Protein 3EWI (pdb70)

Sequence (315 aa):
KEIKLLVCCNIDGCCLTNGHIYVSGDQKEIISYDVKDAIGISLLKKSGIEVRLISERACSKQTLSALKLDCKTEVSVSDKLATVDEEWRKEMGLCWKEVAYLGNEVSDEECLKRVGLSAVPADACSGAQKAVGYICKCSGGRGAIREFAEHIFLLIEKVNEIKLLVCCNIDGCLTNGHIYVSGDQKEIISYDVKDAIGISLLKKSGIEVRLISEERACSKQTLSALKLDCKTEVSVSDKLATVDEWRKEMGLCWKEVAYLGNEVSDEECLKRVGLSAVPADACSGAQKAVGYICKCSGGRRGAIREFAEHIFLLIEKVNNS

Solvent-accessible surface area: 14367 Å² total; per-residue (Å²): 102,71,12,70,0,0,0,0,0,5,42,16,0,3,4,30,42,112,94,69,107,87,69,124,47,100,98,20,22,0,4,8,10,63,0,20,22,0,1,63,22,0,68,159,60,51,6,51,0,17,4,0,0,81,107,86,28,56,186,104,14,24,55,4,8,133,18,133,20,95,43,64,54,70,16,116,80,6,49,55,28,0,38,105,10,43,110,114,56,69,22,65,32,90,44,0,0,0,0,0,13,31,107,37,0,35,74,0,3,136,141,14,39,28,14,0,0,0,37,89,9,52,77,24,0,53,168,18,26,80,57,89,3,187,43,41,2,0,52,2,0,0,12,38,0,0,67,48,2,46,130,69,46,145,90,88,136,126,9,27,0,0,0,0,5,6,7,10,0,0,0,48,3,46,0,55,1,2,10,82,78,61,25,93,24,67,77,47,106,106,0,22,74,0,2,68,71,0,63,174,64,62,7,68,2,19,2,0,1,69,42,64,18,27,90,99,33,23,69,70,11,182,19,128,20,54,56,65,47,71,7,121,78,3,41,52,16,0,47,111,23,65,158,110,51,76,16,62,33,139,40,0,0,0,0,0,10,5,54,38,0,49,45,0,2,129,103,10,25,29,18,0,0,0,44,53,10,18,74,30,0,43,145,30,19,79,53,76,2,184,40,34,0,9,165,2,0,0,61,28,0,0,87,50,0,46,123,64,54,85,163,96,108,115,129

Structure (mmCIF, N/CA/C/O backbone):
data_3EWI
#
_entry.id   3EWI
#
_cell.length_a   121.090
_cell.length_b   37.490
_cell.length_c   78.830
_cell.angle_alpha   90.00
_cell.angle_beta   116.30
_cell.angle_gamma   90.00
#
_symmetry.space_group_name_H-M   'C 1 2 1'
#
loop_
_entity.id
_entity.type
_entity.pdbx_description
1 polymer 'N-acylneuraminate cytidylyltransferase'
2 water water
#
loop_
_atom_site.group_PDB
_atom_site.id
_atom_site.type_symbol
_atom_site.label_atom_id
_atom_site.label_alt_id
_atom_site.label_comp_id
_atom_site.label_asym_id
_atom_site.label_entity_id
_atom_site.label_seq_id
_atom_site.pdbx_PDB_ins_code
_atom_site.Cartn_x
_atom_site.Cartn_y
_atom_site.Cartn_z
_atom_site.occupancy
_atom_site.B_iso_or_equiv
_atom_site.auth_seq_id
_atom_site.auth_comp_id
_atom_site.auth_asym_id
_atom_site.auth_atom_id
_atom_site.pdbx_PDB_model_num
ATOM 1 N N . LYS A 1 7 ? 17.933 32.041 58.195 1.00 20.00 7 LYS A N 1
ATOM 2 C CA . LYS A 1 7 ? 17.693 30.845 58.992 1.00 20.00 7 LYS A CA 1
ATOM 3 C C . LYS A 1 7 ? 18.794 29.811 58.778 1.00 20.00 7 LYS A C 1
ATOM 4 O O . LYS A 1 7 ? 19.332 29.680 57.668 1.00 34.88 7 LYS A O 1
ATOM 6 N N . GLU A 1 8 ? 19.125 29.075 59.837 1.00 31.71 8 GLU A N 1
ATOM 7 C CA . GLU A 1 8 ? 20.246 28.124 59.808 1.00 30.28 8 GLU A CA 1
ATOM 8 C C . GLU A 1 8 ? 20.029 26.936 58.863 1.00 28.27 8 GLU A C 1
ATOM 9 O O . GLU A 1 8 ? 18.963 26.316 58.857 1.00 25.94 8 GLU A O 1
ATOM 15 N N . ILE A 1 9 ? 21.057 26.612 58.079 1.00 25.16 9 ILE A N 1
ATOM 16 C CA . ILE A 1 9 ? 20.986 25.467 57.175 1.00 23.14 9 ILE A CA 1
ATOM 17 C C . ILE A 1 9 ? 20.997 24.182 57.988 1.00 22.53 9 ILE A C 1
ATOM 18 O O . ILE A 1 9 ? 21.767 24.039 58.934 1.00 24.18 9 ILE A O 1
ATOM 23 N N . LYS A 1 10 ? 20.118 23.253 57.631 1.00 22.51 10 LYS A N 1
ATOM 24 C CA . LYS A 1 10 ? 20.083 21.953 58.287 1.00 21.36 10 LYS A CA 1
ATOM 25 C C . LYS A 1 10 ? 20.115 20.790 57.285 1.00 21.01 10 LYS A C 1
ATOM 26 O O . LYS A 1 10 ? 20.283 19.638 57.670 1.00 20.50 10 LYS A O 1
ATOM 32 N N . LEU A 1 11 ? 19.939 21.098 56.006 1.00 21.76 11 LEU A N 1
ATOM 33 C CA . LEU A 1 11 ? 19.996 20.086 54.956 1.00 22.12 11 LEU A CA 1
ATOM 34 C C . LEU A 1 11 ? 20.672 20.653 53.721 1.00 22.23 11 LEU A C 1
ATOM 35 O O . LEU A 1 11 ? 20.290 21.726 53.254 1.00 21.29 11 LEU A O 1
ATOM 40 N N . LEU A 1 12 ? 21.702 19.946 53.232 1.00 19.76 12 LEU A N 1
ATOM 41 C CA . LEU A 1 12 ? 22.308 20.229 51.941 1.00 20.07 12 LEU A CA 1
ATOM 42 C C . LEU A 1 12 ? 22.045 19.091 50.960 1.00 19.97 12 LEU A C 1
ATOM 43 O O . LEU A 1 12 ? 22.309 17.918 51.256 1.00 19.00 12 LEU A O 1
ATOM 48 N N . VAL A 1 13 ? 21.562 19.460 49.778 1.00 19.74 13 VAL A N 1
ATOM 49 C CA . VAL A 1 13 ? 21.325 18.504 48.718 1.00 19.78 13 VAL A CA 1
ATOM 50 C C . VAL A 1 13 ? 22.295 18.839 47.607 1.00 19.31 13 VAL A C 1
ATOM 51 O O . VAL A 1 13 ? 22.394 20.009 47.200 1.00 22.10 13 VAL A O 1
ATOM 55 N N . CYS A 1 14 ? 23.011 17.809 47.152 1.00 19.67 14 CYS A N 1
ATOM 56 C CA A CYS A 1 14 ? 23.963 17.931 46.047 0.70 18.96 14 CYS A CA 1
ATOM 57 C CA B CYS A 1 14 ? 23.956 17.935 46.073 0.30 18.74 14 CYS A CA 1
ATOM 58 C C . CYS A 1 14 ? 23.584 17.030 44.896 1.00 17.48 14 CYS A C 1
ATOM 59 O O . CYS A 1 14 ? 23.313 15.861 45.085 1.00 18.15 14 CYS A O 1
ATOM 64 N N . ASN A 1 15 ? 23.612 17.576 43.688 1.00 18.38 15 ASN A N 1
ATOM 65 C CA . ASN A 1 15 ? 23.462 16.765 42.502 1.00 19.61 15 ASN A CA 1
ATOM 66 C C . ASN A 1 15 ? 24.749 15.928 42.340 1.00 22.49 15 ASN A C 1
ATOM 67 O O . ASN A 1 15 ? 25.824 16.376 42.716 1.00 23.43 15 ASN A O 1
ATOM 72 N N . ILE A 1 16 ? 24.642 14.715 41.803 1.00 19.71 16 ILE A N 1
ATOM 73 C CA . ILE A 1 16 ? 25.809 13.840 41.745 1.00 21.44 16 ILE A CA 1
ATOM 74 C C . ILE A 1 16 ? 26.732 14.152 40.577 1.00 20.71 16 ILE A C 1
ATOM 75 O O . ILE A 1 16 ? 27.883 14.496 40.797 1.00 20.47 16 ILE A O 1
ATOM 80 N N . ASP A 1 17 ? 26.241 14.046 39.342 1.00 20.61 17 ASP A N 1
ATOM 81 C CA . ASP A 1 17 ? 27.135 14.186 38.183 1.00 24.03 17 ASP A CA 1
ATOM 82 C C . ASP A 1 17 ? 27.482 15.662 37.921 1.00 23.59 17 ASP A C 1
ATOM 83 O O . ASP A 1 17 ? 26.597 16.453 37.682 1.00 23.94 17 ASP A O 1
ATOM 88 N N . GLY A 1 18 ? 28.768 16.024 37.921 1.00 21.71 18 GLY A N 1
ATOM 89 C CA . GLY A 1 18 ? 29.148 17.404 37.633 1.00 21.29 18 GLY A CA 1
ATOM 90 C C . GLY A 1 18 ? 29.101 18.336 38.826 1.00 22.85 18 GLY A C 1
ATOM 91 O O . GLY A 1 18 ? 29.328 19.536 38.684 1.00 25.50 18 GLY A O 1
ATOM 92 N N . CYS A 1 19 ? 28.817 17.771 39.997 1.00 25.09 19 CYS A N 1
ATOM 93 C CA A CYS A 1 19 ? 28.873 18.497 41.249 0.60 23.79 19 CYS A CA 1
ATOM 94 C CA B CYS A 1 19 ? 28.857 18.500 41.276 0.40 23.79 19 CYS A CA 1
ATOM 95 C C . CYS A 1 19 ? 29.717 17.718 42.274 1.00 22.63 19 CYS A C 1
ATOM 96 O O . CYS A 1 19 ? 30.829 18.146 42.635 1.00 23.62 19 CYS A O 1
ATOM 101 N N . LEU A 1 20 ? 29.189 16.581 42.741 1.00 23.22 20 LEU A N 1
ATOM 102 C CA . LEU A 1 20 ? 29.979 15.667 43.529 1.00 23.13 20 LEU A CA 1
ATOM 103 C C . LEU A 1 20 ? 31.099 15.033 42.684 1.00 22.69 20 LEU A C 1
ATOM 104 O O . LEU A 1 20 ? 32.251 15.026 43.091 1.00 21.22 20 LEU A O 1
ATOM 109 N N . THR A 1 21 ? 30.763 14.508 41.508 1.00 22.54 21 THR A N 1
ATOM 110 C CA . THR A 1 21 ? 31.813 14.052 40.599 1.00 21.95 21 THR A CA 1
ATOM 111 C C . THR A 1 21 ? 32.185 15.210 39.665 1.00 21.51 21 THR A C 1
ATOM 112 O O . THR A 1 21 ? 31.498 16.235 39.608 1.00 22.77 21 THR A O 1
ATOM 116 N N . ASN A 1 22 ? 33.274 15.053 38.920 1.00 18.81 22 ASN A N 1
ATOM 117 C CA . ASN A 1 22 ? 33.643 16.039 37.907 1.00 18.74 22 ASN A CA 1
ATOM 118 C C . ASN A 1 22 ? 32.896 15.839 36.580 1.00 19.07 22 ASN A C 1
ATOM 119 O O . ASN A 1 22 ? 33.203 16.482 35.582 1.00 18.67 22 ASN A O 1
ATOM 124 N N . GLY A 1 23 ? 31.909 14.941 36.578 1.00 20.14 23 GLY A N 1
ATOM 125 C CA . GLY A 1 23 ? 31.072 14.721 35.392 1.00 20.03 23 GLY A CA 1
ATOM 126 C C . GLY A 1 23 ? 31.637 13.770 34.359 1.00 20.11 23 GLY A C 1
ATOM 127 O O . GLY A 1 23 ? 30.970 13.446 33.363 1.00 22.27 23 GLY A O 1
ATOM 128 N N . HIS A 1 24 ? 32.867 13.314 34.583 1.00 17.14 24 HIS A N 1
ATOM 129 C CA . HIS A 1 24 ? 33.546 12.504 33.609 1.00 18.52 24 HIS A CA 1
ATOM 130 C C . HIS A 1 24 ? 33.386 11.024 33.839 1.00 19.72 24 HIS A C 1
ATOM 131 O O . HIS A 1 24 ? 33.392 10.545 34.980 1.00 22.29 24 HIS A O 1
ATOM 138 N N . ILE A 1 25 ? 33.216 10.319 32.734 1.00 18.15 25 ILE A N 1
ATOM 139 C CA . ILE A 1 25 ? 33.327 8.882 32.753 1.00 19.07 25 ILE A CA 1
ATOM 140 C C . ILE A 1 25 ? 34.643 8.466 32.105 1.00 17.68 25 ILE A C 1
ATOM 141 O O . ILE A 1 25 ? 34.812 8.633 30.911 1.00 17.63 25 ILE A O 1
ATOM 146 N N . TYR A 1 26 ? 35.528 7.865 32.903 1.00 18.50 26 TYR A N 1
ATOM 147 C CA . TYR A 1 26 ? 36.844 7.400 32.465 1.00 19.73 26 TYR A CA 1
ATOM 148 C C . TYR A 1 26 ? 36.797 5.935 32.064 1.00 21.07 26 TYR A C 1
ATOM 149 O O . TYR A 1 26 ? 36.503 5.081 32.901 1.00 22.66 26 TYR A O 1
ATOM 158 N N . VAL A 1 27 ? 37.072 5.650 30.789 1.00 19.29 27 VAL A N 1
ATOM 159 C CA . VAL A 1 27 ? 36.955 4.294 30.257 1.00 22.73 27 VAL A CA 1
ATOM 160 C C . VAL A 1 27 ? 38.284 3.743 29.711 1.00 24.14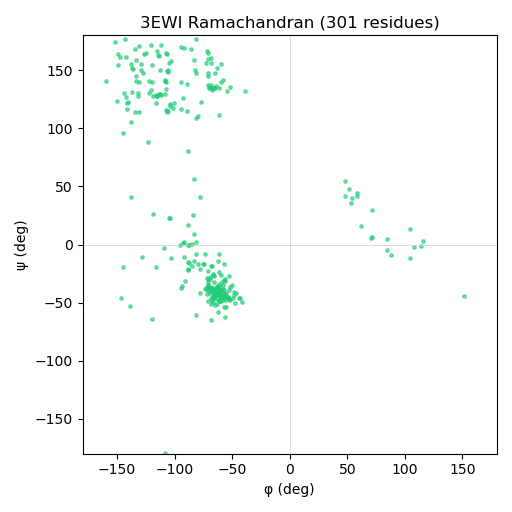 27 VAL A C 1
ATOM 161 O O . VAL A 1 27 ? 39.147 4.513 29.291 1.00 24.06 27 VAL A O 1
ATOM 165 N N . SER A 1 28 ? 38.427 2.414 29.701 1.00 28.41 28 SER A N 1
ATOM 166 C CA . SER A 1 28 ? 39.631 1.760 29.176 1.00 32.11 28 SER A CA 1
ATOM 167 C C . SER A 1 28 ? 39.378 0.498 28.347 1.00 34.04 28 SER A C 1
ATOM 168 O O . SER A 1 28 ? 39.848 0.393 27.215 1.00 34.08 28 SER A O 1
ATOM 171 N N . GLY A 1 29 ? 38.635 -0.444 28.919 1.00 24.07 29 GLY A N 1
ATOM 172 C CA . GLY A 1 29 ? 38.342 -1.699 28.253 1.00 26.83 29 GLY A CA 1
ATOM 173 C C . GLY A 1 29 ? 38.125 -2.833 29.236 1.00 28.44 29 GLY A C 1
ATOM 174 O O . GLY A 1 29 ? 37.167 -3.596 29.119 1.00 29.02 29 GLY A O 1
ATOM 175 N N . ASP A 1 30 ? 38.990 -2.907 30.236 1.00 49.74 30 ASP A N 1
ATOM 176 C CA . ASP A 1 30 ? 38.749 -3.690 31.432 1.00 50.76 30 ASP A CA 1
ATOM 177 C C . ASP A 1 30 ? 37.825 -2.810 32.148 1.00 50.15 30 ASP A C 1
ATOM 178 O O . ASP A 1 30 ? 37.953 -2.572 33.337 1.00 50.35 30 ASP A O 1
ATOM 183 N N . GLN A 1 31 ? 36.925 -2.237 31.394 1.00 49.40 31 GLN A N 1
ATOM 184 C CA . GLN A 1 31 ? 36.233 -1.092 31.923 1.00 46.26 31 GLN A CA 1
ATOM 185 C C . GLN A 1 31 ? 34.981 -1.325 32.730 1.00 44.66 31 GLN A C 1
ATOM 186 O O . GLN A 1 31 ? 33.848 -1.189 32.242 1.00 45.85 31 GLN A O 1
ATOM 192 N N . LYS A 1 32 ? 35.220 -1.673 33.990 1.00 20.96 32 LYS A N 1
ATOM 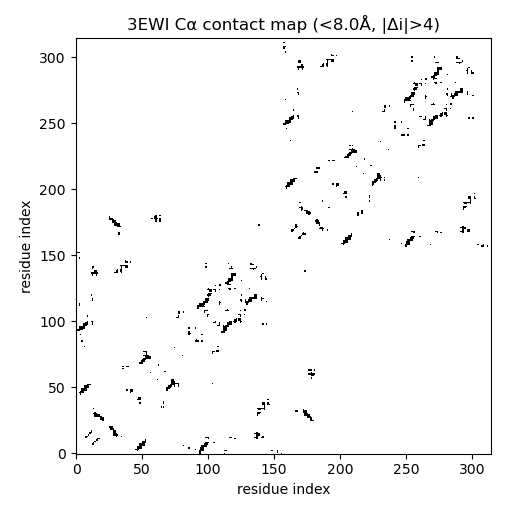193 C CA . LYS A 1 32 ? 34.361 -1.189 35.037 1.00 18.16 32 LYS A CA 1
ATOM 194 C C . LYS A 1 32 ? 34.711 0.289 34.992 1.00 15.62 32 LYS A C 1
ATOM 195 O O . LYS A 1 32 ? 35.897 0.637 34.859 1.00 14.54 32 LYS A O 1
ATOM 201 N N . GLU A 1 33 ? 33.701 1.152 35.026 1.00 24.59 33 GLU A N 1
ATOM 202 C CA . GLU A 1 33 ? 33.913 2.564 34.752 1.00 23.30 33 GLU A CA 1
ATOM 203 C C . GLU A 1 33 ? 34.442 3.281 35.958 1.00 22.48 33 GLU A C 1
ATOM 204 O O . GLU A 1 33 ? 34.107 2.934 37.096 1.00 20.90 33 GLU A O 1
ATOM 210 N N . ILE A 1 34 ? 35.264 4.293 35.679 1.00 25.75 34 ILE A N 1
ATOM 211 C CA . ILE A 1 34 ? 35.887 5.115 36.691 1.00 23.97 34 ILE A CA 1
ATOM 212 C C . ILE A 1 34 ? 35.256 6.505 36.734 1.00 21.74 34 ILE A C 1
ATOM 213 O O . ILE A 1 34 ? 34.940 7.091 35.703 1.00 21.64 34 ILE A O 1
ATOM 218 N N . ILE A 1 35 ? 35.072 7.020 37.943 1.00 19.66 35 ILE A N 1
ATOM 219 C CA . ILE A 1 35 ? 34.604 8.378 38.145 1.00 21.40 35 ILE A CA 1
ATOM 220 C C . ILE A 1 35 ? 35.603 9.085 39.039 1.00 20.18 35 ILE A C 1
ATOM 221 O O . ILE A 1 35 ? 36.442 8.435 39.673 1.00 21.28 35 ILE A O 1
ATOM 226 N N . SER A 1 36 ? 35.527 10.400 39.093 1.00 19.10 36 SER A N 1
ATOM 227 C CA . SER A 1 36 ? 36.497 11.185 39.830 1.00 21.22 36 SER A CA 1
ATOM 228 C C . SER A 1 36 ? 35.829 12.192 40.734 1.00 21.69 36 SER A C 1
ATOM 229 O O . SER A 1 36 ? 34.871 12.854 40.340 1.00 23.22 36 SER A O 1
ATOM 232 N N . TYR A 1 37 ? 36.380 12.341 41.933 1.00 19.21 37 TYR A N 1
ATOM 233 C CA . TYR A 1 37 ? 35.926 13.350 42.880 1.00 21.14 37 TYR A CA 1
ATOM 234 C C . TYR A 1 37 ? 37.151 13.914 43.626 1.00 21.55 37 TYR A C 1
ATOM 235 O O . TYR A 1 37 ? 38.258 13.461 43.385 1.00 19.51 37 TYR A O 1
ATOM 244 N N . ASP A 1 38 ? 36.930 14.899 44.499 1.00 20.09 38 ASP A N 1
ATOM 245 C CA . ASP A 1 38 ? 37.986 15.611 45.235 1.00 22.37 38 ASP A CA 1
ATOM 246 C C . ASP A 1 38 ? 37.802 15.343 46.721 1.00 23.04 38 ASP A C 1
ATOM 247 O O . ASP A 1 38 ? 36.698 15.488 47.261 1.00 24.02 38 ASP A O 1
ATOM 252 N N . VAL A 1 39 ? 38.882 14.923 47.366 1.00 21.84 39 VAL A N 1
ATOM 253 C CA . VAL A 1 39 ? 38.939 14.704 48.816 1.00 22.60 39 VAL A CA 1
ATOM 254 C C . VAL A 1 39 ? 38.467 15.935 49.622 1.00 21.00 39 VAL A C 1
ATOM 255 O O . VAL A 1 39 ? 37.773 15.790 50.630 1.00 19.81 39 VAL A O 1
ATOM 259 N N . LYS A 1 40 ? 38.839 17.129 49.154 1.00 19.64 40 LYS A N 1
ATOM 260 C CA . LYS A 1 40 ? 38.351 18.398 49.710 1.00 20.71 40 LYS A CA 1
ATOM 261 C C . LYS A 1 40 ? 36.826 18.362 49.903 1.00 19.60 40 LYS A C 1
ATOM 262 O O . LYS A 1 40 ? 36.322 18.834 50.908 1.00 19.34 40 LYS A O 1
ATOM 268 N N . ASP A 1 41 ? 36.128 17.805 48.915 1.00 19.07 41 ASP A N 1
ATOM 269 C CA . ASP A 1 41 ? 34.646 17.801 48.892 1.00 21.06 41 ASP A CA 1
ATOM 270 C C . ASP A 1 41 ? 34.060 16.758 49.818 1.00 20.69 41 ASP A C 1
ATOM 271 O O . ASP A 1 41 ? 33.065 17.015 50.508 1.00 24.23 41 ASP A O 1
ATOM 276 N N . ALA A 1 42 ? 34.668 15.571 49.831 1.00 18.67 42 ALA A N 1
ATOM 277 C CA . ALA A 1 42 ? 34.325 14.529 50.804 1.00 21.50 42 ALA A CA 1
ATOM 278 C C . ALA A 1 42 ? 34.493 15.016 52.245 1.00 20.24 42 ALA A C 1
ATOM 279 O O . ALA A 1 42 ? 33.645 14.766 53.105 1.00 19.29 42 ALA A O 1
ATOM 281 N N . ILE A 1 43 ? 35.578 15.730 52.515 1.00 19.54 43 ILE A N 1
ATOM 282 C CA . ILE A 1 43 ? 35.802 16.273 53.851 1.00 17.98 43 ILE A CA 1
ATOM 283 C C . ILE A 1 43 ? 34.816 17.420 54.133 1.00 19.37 43 ILE A C 1
ATOM 284 O O . ILE A 1 43 ? 34.414 17.623 55.270 1.00 18.05 43 ILE A O 1
ATOM 289 N N . GLY A 1 44 ? 34.437 18.157 53.086 1.00 21.35 44 GLY A N 1
ATOM 290 C CA . GLY A 1 44 ? 33.475 19.240 53.226 1.00 21.53 44 GLY A CA 1
ATOM 291 C C . GLY A 1 44 ? 32.171 18.621 53.708 1.00 20.64 44 GLY A C 1
ATOM 292 O O . GLY A 1 44 ? 31.527 19.139 54.625 1.00 21.68 44 GLY A O 1
ATOM 293 N N . ILE A 1 45 ? 31.835 17.469 53.134 1.00 20.00 45 ILE A N 1
ATOM 294 C CA . ILE A 1 45 ? 30.615 16.748 53.526 1.00 20.28 45 ILE A CA 1
ATOM 295 C C . ILE A 1 45 ? 30.756 16.265 54.976 1.00 20.30 45 ILE A C 1
ATOM 296 O O . ILE A 1 45 ? 29.845 16.453 55.788 1.00 18.11 45 ILE A O 1
ATOM 301 N N . SER A 1 46 ? 31.913 15.692 55.305 1.00 19.17 46 SER A N 1
ATOM 302 C CA . SER A 1 46 ? 32.225 15.255 56.662 1.00 21.43 46 SER A CA 1
ATOM 303 C C . SER A 1 46 ? 32.053 16.394 57.669 1.00 19.89 46 SER A C 1
ATOM 304 O O . SER A 1 46 ? 31.442 16.208 58.724 1.00 20.83 46 SER A O 1
ATOM 307 N N . LEU A 1 47 ? 32.557 17.580 57.328 1.00 18.56 47 LEU A N 1
ATOM 308 C CA . LEU A 1 47 ? 32.493 18.734 58.233 1.00 19.00 47 LEU A CA 1
ATOM 309 C C . LEU A 1 47 ? 31.049 19.218 58.427 1.00 18.87 47 LEU A C 1
ATOM 310 O O . LEU A 1 47 ? 30.680 19.620 59.522 1.00 19.56 47 LEU A O 1
ATOM 315 N N . LEU A 1 48 ? 30.247 19.187 57.366 1.00 19.82 48 LEU A N 1
ATOM 316 C CA . LEU A 1 48 ? 28.849 19.619 57.462 1.00 19.43 48 LEU A CA 1
ATOM 317 C C . LEU A 1 48 ? 28.071 18.700 58.395 1.00 20.27 48 LEU A C 1
ATOM 318 O O . LEU A 1 48 ? 27.285 19.158 59.225 1.00 22.94 48 LEU A O 1
ATOM 323 N N . LYS A 1 49 ? 28.309 17.401 58.249 1.00 20.57 49 LYS A N 1
ATOM 324 C CA . LYS A 1 49 ? 27.626 16.382 59.031 1.00 20.49 49 LYS A CA 1
ATOM 325 C C . LYS A 1 49 ? 27.995 16.467 60.505 1.00 21.68 49 LYS A C 1
ATOM 326 O O . LYS A 1 49 ? 27.128 16.324 61.388 1.00 19.62 49 LYS A O 1
ATOM 332 N N . LYS A 1 50 ? 29.271 16.752 60.778 1.00 20.30 50 LYS A N 1
ATOM 333 C CA . LYS A 1 50 ? 29.725 16.915 62.156 1.00 22.23 50 LYS A CA 1
ATOM 334 C C . LYS A 1 50 ? 29.174 18.180 62.834 1.00 21.38 50 LYS A C 1
ATOM 335 O O . LYS A 1 50 ? 29.029 18.211 64.061 1.00 22.72 50 LYS A O 1
ATOM 341 N N . SER A 1 51 ? 28.875 19.213 62.043 1.00 21.53 51 SER A N 1
ATOM 342 C CA . SER A 1 51 ? 28.284 20.451 62.574 1.00 23.89 51 SER A CA 1
ATOM 343 C C . SER A 1 51 ? 26.776 20.308 62.773 1.00 23.59 51 SER A C 1
ATOM 344 O O . SER A 1 51 ? 26.116 21.180 63.354 1.00 24.77 51 SER A O 1
ATOM 347 N N . GLY A 1 52 ? 26.235 19.191 62.293 1.00 24.80 52 GLY A N 1
ATOM 348 C CA . GLY A 1 52 ? 24.824 18.870 62.498 1.00 23.71 52 GLY A CA 1
ATOM 349 C C . GLY A 1 52 ? 23.975 19.084 61.260 1.00 22.35 52 GLY A C 1
ATOM 350 O O . GLY A 1 52 ? 22.752 19.098 61.354 1.00 23.17 52 GLY A O 1
ATOM 351 N N . ILE A 1 53 ? 24.627 19.255 60.109 1.00 20.55 53 ILE A N 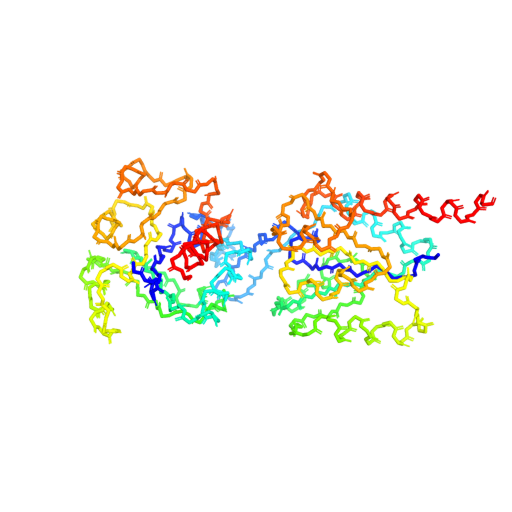1
ATOM 352 C CA . ILE A 1 53 ? 23.941 19.453 58.833 1.00 20.61 53 ILE A CA 1
ATOM 353 C C . ILE A 1 53 ? 23.933 18.152 58.035 1.00 22.05 53 ILE A C 1
ATOM 354 O O . ILE A 1 53 ? 24.985 17.622 57.652 1.00 21.60 53 ILE A O 1
ATOM 359 N N . GLU A 1 54 ? 22.728 17.652 57.789 1.00 20.67 54 GLU A N 1
ATOM 360 C CA . GLU A 1 54 ? 22.495 16.442 56.998 1.00 22.56 54 GLU A CA 1
ATOM 361 C C . GLU A 1 54 ? 22.786 16.737 55.530 1.00 21.08 54 GLU A C 1
ATOM 362 O O . GLU A 1 54 ? 22.446 17.809 55.041 1.00 20.71 54 GLU A O 1
ATOM 368 N N . VAL A 1 55 ? 23.469 15.817 54.847 1.00 19.83 55 VAL A N 1
ATOM 369 C CA . VAL A 1 55 ? 23.814 15.994 53.442 1.00 17.79 55 VAL A CA 1
ATOM 370 C C . VAL A 1 55 ? 23.227 14.839 52.638 1.00 17.91 55 VAL A C 1
ATOM 371 O O . VAL A 1 55 ? 23.432 13.658 52.970 1.00 18.46 55 VAL A O 1
ATOM 375 N N . ARG A 1 56 ? 22.535 15.180 51.555 1.00 19.24 56 ARG A N 1
ATOM 376 C CA . ARG A 1 56 ? 21.932 14.161 50.708 1.00 18.49 56 ARG A CA 1
ATOM 377 C C . ARG A 1 56 ? 22.287 14.365 49.257 1.00 18.52 56 ARG A C 1
ATOM 378 O O . ARG A 1 56 ? 22.466 15.495 48.789 1.00 20.37 56 ARG A O 1
ATOM 386 N N . LEU A 1 57 ? 22.343 13.249 48.541 1.00 22.51 57 LEU A N 1
ATOM 387 C CA . LEU A 1 57 ? 22.730 13.227 47.143 1.00 23.03 57 LEU A CA 1
ATOM 388 C C . LEU A 1 57 ? 21.561 12.842 46.254 1.00 21.89 57 LEU A C 1
ATOM 389 O O . LEU A 1 57 ? 20.673 12.073 46.651 1.00 22.81 57 LEU A O 1
ATOM 394 N N . ILE A 1 58 ? 21.584 13.365 45.039 1.00 19.87 58 ILE A N 1
ATOM 395 C CA . ILE A 1 58 ? 20.476 13.182 44.118 1.00 20.93 58 ILE A CA 1
ATOM 396 C C . ILE A 1 58 ? 20.983 13.163 42.682 1.00 22.20 58 ILE A C 1
ATOM 397 O O . ILE A 1 58 ? 22.064 13.706 42.384 1.00 22.59 58 ILE A O 1
ATOM 402 N N . SER A 1 59 ? 20.214 12.505 41.813 1.00 23.45 59 SER A N 1
ATOM 403 C CA . SER A 1 59 ? 20.478 12.473 40.382 1.00 24.09 59 SER A CA 1
ATOM 404 C C . SER A 1 59 ? 19.209 12.101 39.626 1.00 22.12 59 SER A C 1
ATOM 405 O O . SER A 1 59 ? 18.448 11.233 40.063 1.00 25.07 59 SER A O 1
ATOM 408 N N . GLU A 1 60 ? 19.004 12.762 38.488 1.00 22.09 60 GLU A N 1
ATOM 409 C CA . GLU A 1 60 ? 17.966 12.415 37.521 1.00 24.43 60 GLU A CA 1
ATOM 410 C C . GLU A 1 60 ? 18.267 11.082 36.843 1.00 23.93 60 GLU A C 1
ATOM 411 O O . GLU A 1 60 ? 17.369 10.460 36.274 1.00 24.98 60 GLU A O 1
ATOM 417 N N . ARG A 1 61 ? 19.522 10.643 36.903 1.00 25.86 61 ARG A N 1
ATOM 418 C CA . ARG A 1 61 ? 19.962 9.429 36.203 1.00 26.37 61 ARG A CA 1
ATOM 419 C C . ARG A 1 61 ? 20.405 8.291 37.125 1.00 27.92 61 ARG A C 1
ATOM 420 O O . ARG A 1 61 ? 20.606 8.482 38.322 1.00 26.69 61 ARG A O 1
ATOM 428 N N . ALA A 1 62 ? 20.540 7.091 36.550 1.00 20.00 62 ALA A N 1
ATOM 429 C CA . ALA A 1 62 ? 21.069 5.975 37.326 1.00 20.00 62 ALA A CA 1
ATOM 430 C C . ALA A 1 62 ? 22.459 6.291 37.869 1.00 20.00 62 ALA A C 1
ATOM 431 O O . ALA A 1 62 ? 23.227 7.033 37.220 1.00 33.78 62 ALA A O 1
ATOM 433 N N . CYS A 1 63 ? 22.760 5.869 39.073 1.00 35.45 63 CYS A N 1
ATOM 434 C CA . CYS A 1 63 ? 24.106 5.978 39.613 1.00 37.90 63 CYS A CA 1
ATOM 435 C C . CYS A 1 63 ? 24.377 4.761 40.459 1.00 39.48 63 CYS A C 1
ATOM 436 O O . CYS A 1 63 ? 23.570 4.405 41.332 1.00 39.96 63 CYS A O 1
ATOM 439 N N . SER A 1 64 ? 25.523 4.136 40.202 1.00 39.10 64 SER A N 1
ATOM 440 C CA . SER A 1 64 ? 25.889 2.921 40.888 1.00 39.48 64 SER A CA 1
ATOM 441 C C . SER A 1 64 ? 26.026 3.130 42.392 1.00 39.18 64 SER A C 1
ATOM 442 O O . SER A 1 64 ? 26.936 3.823 42.854 1.00 38.81 64 SER A O 1
ATOM 445 N N . LYS A 1 65 ? 25.096 2.523 43.127 1.00 38.35 65 LYS A N 1
ATOM 446 C CA . LYS A 1 65 ? 25.151 2.366 44.587 1.00 38.10 65 LYS A CA 1
ATOM 447 C C . LYS A 1 65 ? 26.555 1.995 45.058 1.00 35.86 65 LYS A C 1
ATOM 448 O O . LYS A 1 65 ? 27.113 2.615 45.973 1.00 34.07 65 LYS A O 1
ATOM 454 N N . GLN A 1 66 ? 27.105 0.980 44.400 1.00 33.30 66 GLN A N 1
ATOM 455 C CA . GLN A 1 66 ? 28.414 0.429 44.692 1.00 31.51 66 GLN A CA 1
ATOM 456 C C . GLN A 1 66 ? 29.542 1.424 44.418 1.00 31.26 66 GLN A C 1
ATOM 457 O O . GLN A 1 66 ? 30.443 1.576 45.237 1.00 31.56 66 GLN A O 1
ATOM 463 N N . THR A 1 67 ? 29.499 2.092 43.271 1.00 32.01 67 THR A N 1
ATOM 464 C CA . THR A 1 67 ? 30.518 3.109 42.960 1.00 35.65 67 THR A CA 1
ATOM 465 C C . THR A 1 67 ? 30.501 4.269 43.973 1.00 35.52 67 THR A C 1
ATOM 466 O O . THR A 1 67 ? 31.541 4.758 44.396 1.00 36.63 67 THR A O 1
ATOM 470 N N . LEU A 1 68 ? 29.308 4.674 44.378 1.00 20.00 68 LEU A N 1
ATOM 471 C CA . LEU A 1 68 ? 29.123 5.792 45.309 1.00 20.00 68 LEU A CA 1
ATOM 472 C C . LEU A 1 68 ? 29.555 5.403 46.730 1.00 20.00 68 LEU A C 1
ATOM 473 O O . LEU A 1 68 ? 30.184 6.199 47.430 1.00 33.84 68 LEU A O 1
ATOM 475 N N . SER A 1 69 ? 29.193 4.192 47.151 1.00 32.39 69 SER A N 1
ATOM 476 C CA . SER A 1 69 ? 29.654 3.630 48.423 1.00 29.03 69 SER A CA 1
ATOM 477 C C . SER A 1 69 ? 31.193 3.671 48.552 1.00 27.92 69 SER A C 1
ATOM 478 O O . SER A 1 69 ? 31.733 3.723 49.659 1.00 25.66 69 SER A O 1
ATOM 481 N N . ALA A 1 70 ? 31.885 3.650 47.416 1.00 26.33 70 ALA A N 1
ATOM 482 C CA . ALA A 1 70 ? 33.351 3.745 47.396 1.00 28.09 70 ALA A CA 1
ATOM 483 C C . ALA A 1 70 ? 33.855 5.126 47.850 1.00 28.48 70 ALA A C 1
ATOM 484 O O . ALA A 1 70 ? 35.020 5.267 48.221 1.00 27.81 70 ALA A O 1
ATOM 486 N N . LEU A 1 71 ? 32.979 6.132 47.827 1.00 26.99 71 LEU A N 1
ATOM 487 C CA . LEU A 1 71 ? 33.334 7.470 48.316 1.00 25.76 71 LEU A CA 1
ATOM 488 C C . LEU A 1 71 ? 33.282 7.596 49.838 1.00 25.52 71 LEU A C 1
ATOM 489 O O . LEU A 1 71 ? 33.840 8.549 50.393 1.00 24.61 71 LEU A O 1
ATOM 494 N N . LYS A 1 72 ? 32.603 6.644 50.497 1.00 24.67 72 LYS A N 1
ATOM 495 C CA . LYS A 1 72 ? 32.524 6.542 51.962 1.00 25.29 72 LYS A CA 1
ATOM 496 C C . LYS A 1 72 ? 31.946 7.804 52.616 1.00 25.63 72 LYS A C 1
ATOM 497 O O . LYS A 1 72 ? 32.391 8.243 53.683 1.00 25.67 72 LYS A O 1
ATOM 503 N N . LEU A 1 73 ? 30.905 8.338 51.982 1.00 24.63 73 LEU A N 1
ATOM 504 C CA . LEU A 1 73 ? 30.262 9.584 52.394 1.00 23.24 73 LEU A CA 1
ATOM 505 C C . LEU A 1 73 ? 29.149 9.373 53.410 1.00 23.77 73 LEU A C 1
ATOM 506 O O . LEU A 1 73 ? 28.817 10.302 54.137 1.00 23.66 73 LEU A O 1
ATOM 511 N N . ASP A 1 74 ? 28.589 8.162 53.466 1.00 20.35 74 ASP A N 1
ATOM 512 C CA . ASP A 1 74 ? 27.447 7.838 54.349 1.00 24.65 74 ASP A CA 1
ATOM 513 C C . ASP A 1 74 ? 26.335 8.899 54.236 1.00 23.90 74 ASP A C 1
ATOM 514 O O . ASP A 1 74 ? 25.889 9.492 55.235 1.00 26.23 74 ASP A O 1
ATOM 519 N N . CYS A 1 75 ? 25.903 9.114 52.996 1.00 23.77 75 CYS A N 1
ATOM 520 C CA . CYS A 1 75 ? 24.858 10.092 52.660 1.00 25.87 75 CYS A CA 1
ATOM 521 C C . CYS A 1 75 ? 23.658 9.422 52.022 1.00 24.91 75 CYS A C 1
ATOM 522 O O . CYS A 1 75 ? 23.784 8.684 51.040 1.00 24.41 75 CYS A O 1
ATOM 525 N N . LYS A 1 76 ? 22.480 9.694 52.574 1.00 24.07 76 LYS A N 1
ATOM 526 C CA . LYS A 1 76 ? 21.243 9.232 51.967 1.00 21.51 76 LYS A CA 1
ATOM 527 C C . LYS A 1 76 ? 21.201 9.714 50.518 1.00 21.43 76 LYS A C 1
ATOM 528 O O . LYS A 1 76 ? 21.493 10.866 50.231 1.00 22.20 76 LYS A O 1
ATOM 534 N N . THR A 1 77 ? 20.876 8.811 49.604 1.00 22.10 77 THR A N 1
ATOM 535 C CA . THR A 1 77 ? 20.987 9.082 48.174 1.00 23.73 77 THR A CA 1
ATOM 536 C C . THR A 1 77 ? 19.716 8.615 47.481 1.00 23.31 77 THR A C 1
ATOM 537 O O . THR A 1 77 ? 19.128 7.607 47.878 1.00 23.00 77 THR A O 1
ATOM 541 N N . GLU A 1 78 ? 19.248 9.388 46.500 1.00 23.81 78 GLU A N 1
ATOM 542 C CA . GLU A 1 78 ? 18.175 8.926 45.621 1.00 24.69 78 GLU A CA 1
ATOM 543 C C . GLU A 1 78 ? 18.573 9.190 44.187 1.00 24.62 78 GLU A C 1
ATOM 544 O O . GLU A 1 78 ? 18.970 10.306 43.835 1.00 23.64 78 GLU A O 1
ATOM 550 N N . VAL A 1 79 ? 18.493 8.153 43.360 1.00 23.32 79 VAL A N 1
ATOM 551 C CA . VAL A 1 79 ? 18.889 8.270 41.957 1.00 23.89 79 VAL A CA 1
ATOM 552 C C . VAL A 1 79 ? 17.739 7.945 41.018 1.00 25.23 79 VAL A C 1
ATOM 553 O O . VAL A 1 79 ? 16.686 7.464 41.456 1.00 25.17 79 VAL A O 1
ATOM 557 N N . SER A 1 80 ? 17.953 8.194 39.727 1.00 25.47 80 SER A N 1
ATOM 558 C CA . SER A 1 80 ? 16.906 8.094 38.715 1.00 25.98 80 SER A CA 1
ATOM 559 C C . SER A 1 80 ? 15.687 8.928 39.130 1.00 26.74 80 SER A C 1
ATOM 560 O O . SER A 1 80 ? 14.549 8.553 38.862 1.00 28.10 80 SER A O 1
ATOM 563 N N . VAL A 1 81 ? 15.932 10.072 39.766 1.00 26.23 81 VAL A N 1
ATOM 564 C CA . VAL A 1 81 ? 14.846 10.908 40.288 1.00 26.33 81 VAL A CA 1
ATOM 565 C C . VAL A 1 81 ? 14.202 11.788 39.218 1.00 26.96 81 VAL A C 1
ATOM 566 O O . VAL A 1 81 ? 14.779 12.768 38.749 1.00 27.46 81 VAL A O 1
ATOM 570 N N . SER A 1 82 ? 12.978 11.407 38.874 1.00 26.89 82 SER A N 1
ATOM 571 C CA . SER A 1 82 ? 12.148 12.056 37.858 1.00 28.17 82 SER A CA 1
ATOM 572 C C . SER A 1 82 ? 11.825 13.522 38.186 1.00 27.49 82 SER A C 1
ATOM 573 O O . SER A 1 82 ? 11.741 14.363 37.293 1.00 28.10 82 SER A O 1
ATOM 576 N N . ASP A 1 83 ? 11.673 13.828 39.469 1.00 25.25 83 ASP A N 1
ATOM 577 C CA . ASP A 1 83 ? 11.159 15.123 39.890 1.00 24.59 83 ASP A CA 1
ATOM 578 C C . ASP A 1 83 ? 11.880 15.485 41.172 1.00 23.19 83 ASP A C 1
ATOM 579 O O . ASP A 1 83 ? 11.491 15.067 42.270 1.00 21.01 83 ASP A O 1
ATOM 584 N N . LYS A 1 84 ? 12.943 16.267 41.011 1.00 22.45 84 LYS A N 1
ATOM 585 C CA . LYS A 1 84 ? 13.856 16.579 42.111 1.00 21.57 84 LYS A CA 1
ATOM 586 C C . LYS A 1 84 ? 13.183 17.440 43.167 1.00 20.24 84 LYS A C 1
ATOM 587 O O . LYS A 1 84 ? 13.346 17.169 44.351 1.00 21.15 84 LYS A O 1
ATOM 593 N N . LEU A 1 85 ? 12.372 18.420 42.766 1.00 20.41 85 LEU A N 1
ATOM 594 C CA . LEU A 1 85 ? 11.665 19.230 43.773 1.00 20.31 85 LEU A CA 1
ATOM 595 C C . LEU A 1 85 ? 10.740 18.387 44.670 1.00 20.01 85 LEU A C 1
ATOM 596 O O . LEU A 1 85 ? 10.747 18.549 45.891 1.00 21.02 85 LEU A O 1
ATOM 601 N N . ALA A 1 86 ? 9.965 17.482 44.068 1.00 20.56 86 ALA A N 1
ATOM 602 C CA . ALA A 1 86 ? 9.089 16.557 44.817 1.00 19.02 86 ALA A CA 1
ATOM 603 C C . ALA A 1 86 ? 9.865 15.737 45.864 1.00 19.09 86 ALA A C 1
ATOM 604 O O . ALA A 1 86 ? 9.397 15.529 46.995 1.00 14.24 86 ALA A O 1
ATOM 606 N N . THR A 1 87 ? 11.054 15.273 45.478 1.00 18.51 87 THR A N 1
ATOM 607 C CA . THR A 1 87 ? 11.904 14.477 46.363 1.00 19.00 87 THR A CA 1
ATOM 608 C C . THR A 1 87 ? 12.501 15.336 47.487 1.00 17.98 87 THR A C 1
ATOM 609 O O . THR A 1 87 ? 12.436 14.957 48.654 1.00 18.06 87 THR A O 1
ATOM 613 N N . VAL A 1 88 ? 13.064 16.491 47.134 1.00 18.56 88 VAL A N 1
ATOM 614 C CA . VAL A 1 88 ? 13.600 17.404 48.141 1.00 18.07 88 VAL A CA 1
ATOM 615 C C . VAL A 1 88 ? 12.497 17.911 49.093 1.00 17.83 88 VAL A C 1
ATOM 616 O O . VAL A 1 88 ? 12.717 18.004 50.310 1.00 18.62 88 VAL A O 1
ATOM 620 N N . ASP A 1 89 ? 11.318 18.217 48.551 1.00 19.80 89 ASP A N 1
ATOM 621 C CA . ASP A 1 89 ? 10.172 18.559 49.391 1.00 19.63 89 ASP A CA 1
ATOM 622 C C . ASP A 1 89 ? 9.872 17.438 50.394 1.00 18.09 89 ASP A C 1
ATOM 623 O O . ASP A 1 89 ? 9.643 17.705 51.573 1.00 19.90 89 ASP A O 1
ATOM 628 N N A GLU A 1 90 ? 9.912 16.191 49.943 0.70 17.02 90 GLU A N 1
ATOM 629 N N B GLU A 1 90 ? 9.869 16.198 49.902 0.30 17.25 90 GLU A N 1
ATOM 630 C CA A GLU A 1 90 ? 9.611 15.073 50.833 0.70 19.82 90 GLU A CA 1
ATOM 631 C CA B GLU A 1 90 ? 9.683 15.004 50.731 0.30 17.53 90 GLU A CA 1
ATOM 632 C C A GLU A 1 90 ? 10.700 14.866 51.898 0.70 18.16 90 GLU A C 1
ATOM 633 C C B GLU A 1 90 ? 10.680 15.005 51.884 0.30 17.61 90 GLU A C 1
ATOM 634 O O A GLU A 1 90 ? 10.390 14.494 53.032 0.70 16.00 90 GLU A O 1
ATOM 635 O O B GLU A 1 90 ? 10.290 14.920 53.050 0.30 17.65 90 GLU A O 1
ATOM 646 N N . TRP A 1 91 ? 11.962 15.121 51.539 1.00 17.17 91 TRP A N 1
ATOM 647 C CA . TRP A 1 91 ? 13.061 15.143 52.509 1.00 18.03 91 TRP A CA 1
ATOM 648 C C . TRP A 1 91 ? 12.925 16.293 53.508 1.00 17.00 91 TRP A C 1
ATOM 649 O O . TRP A 1 91 ? 13.195 16.123 54.692 1.00 22.52 91 TRP A O 1
ATOM 660 N N . ARG A 1 92 ? 12.528 17.457 53.012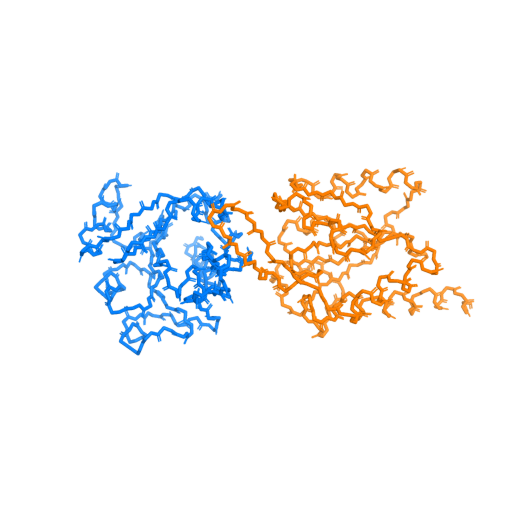 1.00 16.31 92 ARG A N 1
ATOM 661 C CA . ARG A 1 92 ? 12.358 18.657 53.840 1.00 17.10 92 ARG A CA 1
ATOM 662 C C . ARG A 1 92 ? 11.305 18.445 54.925 1.00 19.33 92 ARG A C 1
ATOM 663 O O . ARG A 1 92 ? 11.538 18.760 56.101 1.00 20.05 92 ARG A O 1
ATOM 671 N N . LYS A 1 93 ? 10.161 17.884 54.520 1.00 19.82 93 LYS A N 1
ATOM 672 C CA . LYS A 1 93 ? 9.070 17.571 55.435 1.00 21.05 93 LYS A CA 1
ATOM 673 C C . LYS A 1 93 ? 9.467 16.460 56.395 1.00 22.67 93 LYS A C 1
ATOM 674 O O . LYS A 1 93 ? 9.255 16.571 57.608 1.00 23.32 93 LYS A O 1
ATOM 680 N N . GLU A 1 94 ? 10.038 15.392 55.834 1.00 22.15 94 GLU A N 1
ATOM 681 C CA . GLU A 1 94 ? 10.597 14.274 56.601 1.00 23.86 94 GLU A CA 1
ATOM 682 C C . GLU A 1 94 ? 11.421 14.784 57.789 1.00 23.51 94 GLU A C 1
ATOM 683 O O . GLU A 1 94 ? 11.276 14.285 58.915 1.00 22.54 94 GLU A O 1
ATOM 689 N N . MET A 1 95 ? 12.277 15.773 57.512 1.00 22.80 95 MET A N 1
ATOM 690 C CA . MET A 1 95 ? 13.196 16.343 58.492 1.00 22.74 95 MET A CA 1
ATOM 691 C C . MET A 1 95 ? 12.597 17.481 59.314 1.00 23.75 95 MET A C 1
ATOM 692 O O . MET A 1 95 ? 13.267 18.037 60.187 1.00 24.03 95 MET A O 1
ATOM 697 N N . GLY A 1 96 ? 11.338 17.822 59.046 1.00 24.99 96 GLY A N 1
ATOM 698 C CA . GLY A 1 96 ? 10.625 18.824 59.835 1.00 23.33 96 GLY A CA 1
ATOM 699 C C . GLY A 1 96 ? 11.122 20.234 59.596 1.00 22.30 96 GLY A C 1
ATOM 700 O O . GLY A 1 96 ? 11.037 21.087 60.488 1.00 22.03 96 GLY A O 1
ATOM 701 N N . LEU A 1 97 ? 11.612 20.468 58.378 1.00 21.41 97 LEU A N 1
ATOM 702 C CA . LEU A 1 97 ? 12.323 21.694 58.012 1.00 20.29 97 LEU A CA 1
ATOM 703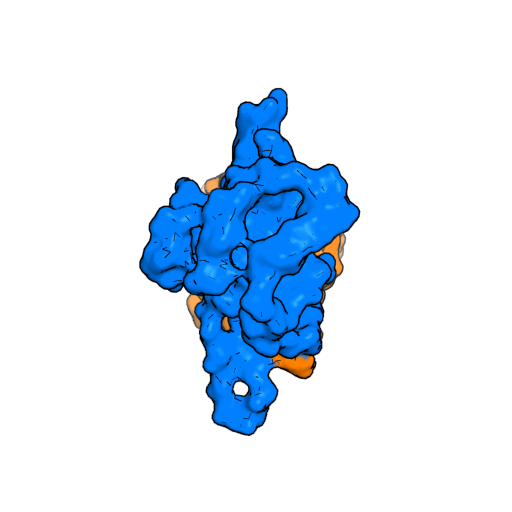 C C . LEU A 1 97 ? 11.490 22.641 57.159 1.00 20.65 97 LEU A C 1
ATOM 704 O O . LEU A 1 97 ? 10.549 22.219 56.483 1.00 19.40 97 LEU A O 1
ATOM 709 N N . CYS A 1 98 ? 11.862 23.921 57.217 1.00 21.22 98 CYS A N 1
ATOM 710 C CA . CYS A 1 98 ? 11.396 24.979 56.324 1.00 21.51 98 CYS A CA 1
ATOM 711 C C . CYS A 1 98 ? 12.240 24.938 55.057 1.00 22.96 98 CYS A C 1
ATOM 712 O O . CYS A 1 98 ? 13.363 24.414 55.093 1.00 21.90 98 CYS A O 1
ATOM 715 N N . TRP A 1 99 ? 11.747 25.502 53.951 1.00 21.65 99 TRP A N 1
ATOM 716 C CA . TRP A 1 99 ? 12.607 25.639 52.758 1.00 22.90 99 TRP A CA 1
ATOM 717 C C . TRP A 1 99 ? 13.866 26.478 53.033 1.00 22.98 99 TRP A C 1
ATOM 718 O O . TRP A 1 99 ? 14.960 26.165 52.541 1.00 21.86 99 TRP A O 1
ATOM 729 N N . LYS A 1 100 ? 13.703 27.543 53.819 1.00 23.85 100 LYS A N 1
ATOM 730 C CA . LYS A 1 100 ? 14.832 28.380 54.247 1.00 25.18 100 LYS A CA 1
ATOM 731 C C . LYS A 1 100 ? 15.955 27.632 54.987 1.00 24.33 100 LYS A C 1
ATOM 732 O O . LYS A 1 100 ? 17.062 28.154 55.119 1.00 24.65 100 LYS A O 1
ATOM 736 N N . GLU A 1 101 ? 15.666 26.423 55.464 1.00 22.36 101 GLU A N 1
ATOM 737 C CA . GLU A 1 101 ? 16.646 25.606 56.169 1.00 22.68 101 GLU A CA 1
ATOM 738 C C . GLU A 1 101 ? 17.415 24.650 55.228 1.00 20.53 101 GLU A C 1
ATOM 739 O O . GLU A 1 101 ? 18.265 23.868 55.658 1.00 21.68 101 GLU A O 1
ATOM 745 N N . VAL A 1 102 ? 17.106 24.744 53.941 1.00 19.79 102 VAL A N 1
ATOM 746 C CA . VAL A 1 102 ? 17.620 23.827 52.933 1.00 21.10 102 VAL A CA 1
ATOM 747 C C . VAL A 1 102 ? 18.594 24.539 51.983 1.00 20.83 102 VAL A C 1
ATOM 748 O O . VAL A 1 102 ? 18.281 25.603 51.449 1.00 21.65 102 VAL A O 1
ATOM 752 N N . ALA A 1 103 ? 19.784 23.959 51.810 1.00 22.37 103 ALA A N 1
ATOM 753 C CA . ALA A 1 103 ? 20.738 24.407 50.796 1.00 21.57 103 ALA A CA 1
ATOM 754 C C . ALA A 1 103 ? 20.776 23.419 49.619 1.00 21.01 103 ALA A C 1
ATOM 755 O O . ALA A 1 103 ? 20.522 22.223 49.781 1.00 19.41 103 ALA A O 1
ATOM 757 N N . TYR A 1 104 ? 21.066 23.927 48.428 1.00 21.23 104 TYR A N 1
ATOM 758 C CA . TYR A 1 104 ? 21.141 23.076 47.245 1.00 21.51 104 TYR A CA 1
ATOM 759 C C . TYR A 1 104 ? 22.305 23.511 46.366 1.00 20.10 104 TYR A C 1
ATOM 760 O O . TYR A 1 104 ? 22.390 24.674 45.931 1.00 19.43 104 TYR A O 1
ATOM 769 N N . LEU A 1 105 ? 23.194 22.558 46.117 1.00 19.65 105 LEU A N 1
ATOM 770 C CA . LEU A 1 105 ? 24.267 22.728 45.138 1.00 21.54 105 LEU A CA 1
ATOM 771 C C . LEU A 1 105 ? 23.931 21.871 43.930 1.00 19.19 105 LEU A C 1
ATOM 772 O O . LEU A 1 105 ? 23.878 20.621 44.013 1.00 21.74 105 LEU A O 1
ATOM 777 N N . GLY A 1 106 ? 23.701 22.528 42.798 1.00 20.50 106 GLY A N 1
ATOM 778 C CA . GLY A 1 106 ? 23.304 21.839 41.584 1.00 20.28 106 GLY A CA 1
ATOM 779 C C . GLY A 1 106 ? 23.740 22.573 40.331 1.00 20.81 106 GLY A C 1
ATOM 780 O O . GLY A 1 106 ? 24.265 23.684 40.402 1.00 22.25 106 GLY A O 1
ATOM 781 N N . ASN A 1 107 ? 23.521 21.948 39.179 1.00 20.78 107 ASN A N 1
ATOM 782 C CA . ASN A 1 107 ? 24.312 22.236 37.988 1.00 21.55 107 ASN A CA 1
ATOM 783 C C . ASN A 1 107 ? 23.497 22.099 36.706 1.00 22.91 107 ASN A C 1
ATOM 784 O O . ASN A 1 107 ? 23.556 22.959 35.827 1.00 21.65 107 ASN A O 1
ATOM 789 N N . GLU A 1 108 ? 22.738 21.013 36.606 1.00 23.27 108 GLU A N 1
ATOM 790 C CA . GLU A 1 108 ? 21.936 20.745 35.418 1.00 23.51 108 GLU A CA 1
ATOM 791 C C . GLU A 1 108 ? 20.625 21.525 35.451 1.00 22.86 108 GLU A C 1
ATOM 792 O O . GLU A 1 108 ? 20.327 22.214 36.426 1.00 24.08 108 GLU A O 1
ATOM 798 N N . VAL A 1 109 ? 19.847 21.410 34.380 1.00 20.67 109 VAL A N 1
ATOM 799 C CA . VAL A 1 109 ? 18.535 22.059 34.309 1.00 25.45 109 VAL A CA 1
ATOM 800 C C . VAL A 1 109 ? 17.582 21.442 35.319 1.00 23.08 109 VAL A C 1
ATOM 801 O O . VAL A 1 109 ? 16.810 22.167 35.956 1.00 25.45 109 VAL A O 1
ATOM 805 N N . SER A 1 110 ? 17.675 20.121 35.500 1.00 25.94 110 SER A N 1
ATOM 806 C CA . SER A 1 110 ? 16.769 19.386 36.407 1.00 26.00 110 SER A CA 1
ATOM 807 C C . SER A 1 110 ? 16.902 19.840 37.863 1.00 26.60 110 SER A C 1
ATOM 808 O O . SER A 1 110 ? 16.023 19.563 38.679 1.00 27.36 110 SER A O 1
ATOM 811 N N . ASP A 1 111 ? 17.969 20.590 38.163 1.00 22.13 111 ASP A N 1
ATOM 812 C CA . ASP A 1 111 ? 18.184 21.137 39.498 1.00 22.08 111 ASP A CA 1
ATOM 813 C C . ASP A 1 111 ? 17.515 22.485 39.684 1.00 21.40 111 ASP A C 1
ATOM 814 O O . ASP A 1 111 ? 17.376 22.949 40.819 1.00 22.26 111 ASP A O 1
ATOM 819 N N . GLU A 1 112 ? 17.124 23.130 38.586 1.00 21.10 112 GLU A N 1
ATOM 820 C CA . GLU A 1 112 ? 16.736 24.551 38.630 1.00 24.25 112 GLU A CA 1
ATOM 821 C C . GLU A 1 112 ? 15.553 24.920 39.556 1.00 23.50 112 GLU A C 1
ATOM 822 O O . GLU A 1 112 ? 15.597 25.965 40.229 1.00 22.23 112 GLU A O 1
ATOM 828 N N . GLU A 1 113 ? 14.524 24.070 39.608 1.00 23.64 113 GLU A N 1
ATOM 829 C CA . GLU A 1 113 ? 13.373 24.315 40.490 1.00 24.09 113 GLU A CA 1
ATOM 830 C C . GLU A 1 113 ? 13.789 24.378 41.951 1.00 23.76 113 GLU A C 1
ATOM 831 O O . GLU A 1 113 ? 13.406 25.302 42.694 1.00 21.82 113 GLU A O 1
ATOM 834 N N . CYS A 1 114 ? 14.571 23.381 42.349 1.00 21.57 114 CYS A N 1
ATOM 835 C CA . CYS A 1 114 ? 15.127 23.276 43.683 1.00 23.46 114 CYS A CA 1
ATOM 836 C C . CYS A 1 114 ? 16.026 24.453 44.009 1.00 23.13 114 CYS A C 1
ATOM 837 O O . CYS A 1 114 ? 15.991 24.969 45.123 1.00 24.69 114 CYS A O 1
ATOM 840 N N . LEU A 1 115 ? 16.864 24.834 43.045 1.00 22.88 115 LEU A N 1
ATOM 841 C CA . LEU A 1 115 ? 17.794 25.956 43.212 1.00 22.10 115 LEU A CA 1
ATOM 842 C C . LEU A 1 115 ? 17.011 27.226 43.539 1.00 22.34 115 LEU A C 1
ATOM 843 O O . LEU A 1 115 ? 17.416 28.042 44.365 1.00 22.92 115 LEU A O 1
ATOM 848 N N . LYS A 1 116 ? 15.863 27.368 42.905 1.00 20.06 116 LYS A N 1
ATOM 849 C CA . LYS A 1 116 ? 15.035 28.546 43.145 1.00 22.05 116 LYS A CA 1
ATOM 850 C C . LYS A 1 116 ? 14.207 28.537 44.441 1.00 20.77 116 LYS A C 1
ATOM 851 O O . LYS A 1 116 ? 13.834 29.613 44.916 1.00 21.79 116 LYS A O 1
ATOM 857 N N . ARG A 1 117 ? 13.941 27.363 45.025 1.00 18.57 117 ARG A N 1
ATOM 858 C CA . ARG A 1 117 ? 13.005 27.273 46.189 1.00 16.97 117 ARG A CA 1
ATOM 859 C C . ARG A 1 117 ? 13.769 27.351 47.511 1.00 20.05 117 ARG A C 1
ATOM 860 O O . ARG A 1 117 ? 13.278 27.906 48.488 1.00 21.25 117 ARG A O 1
ATOM 868 N N . VAL A 1 118 ? 14.965 26.769 47.530 1.00 18.61 118 VAL A N 1
ATOM 869 C CA . VAL A 1 118 ? 15.708 26.538 48.779 1.00 17.31 118 VAL A CA 1
ATOM 870 C C . VAL A 1 118 ? 16.186 27.855 49.416 1.00 13.99 118 VAL A C 1
ATOM 871 O O . VAL A 1 118 ? 16.291 28.869 48.750 1.00 12.13 118 VAL A O 1
ATOM 875 N N . GLY A 1 119 ? 16.419 27.844 50.722 1.00 15.76 119 GLY A N 1
ATOM 876 C CA . GLY A 1 119 ? 16.962 29.018 51.400 1.00 17.65 119 GLY A CA 1
ATOM 877 C C . GLY A 1 119 ? 18.331 29.430 50.855 1.00 19.38 119 GLY A C 1
ATOM 878 O O . GLY A 1 119 ? 18.628 30.625 50.771 1.00 20.46 119 GLY A O 1
ATOM 879 N N . LEU A 1 120 ? 19.163 28.453 50.481 1.00 18.59 120 LEU A N 1
ATOM 880 C CA . LEU A 1 120 ? 20.533 28.748 50.014 1.00 20.29 120 LEU A CA 1
ATOM 881 C C . LEU A 1 120 ? 20.987 27.947 48.797 1.00 19.44 120 LEU A C 1
ATOM 882 O O . LEU A 1 120 ? 21.271 26.750 48.893 1.00 21.05 120 LEU A O 1
ATOM 887 N N . SER A 1 121 ? 21.041 28.598 47.639 1.00 20.92 121 SER A N 1
ATOM 888 C CA . SER A 1 121 ? 21.398 27.882 46.417 1.00 21.93 121 SER A CA 1
ATOM 889 C C . SER A 1 121 ? 22.805 28.208 45.909 1.00 20.81 121 SER A C 1
ATOM 890 O O . SER A 1 121 ? 23.288 29.332 46.082 1.00 20.29 121 SER A O 1
ATOM 893 N N . ALA A 1 122 ? 23.426 27.221 45.262 1.00 19.57 122 ALA A N 1
ATOM 894 C CA . ALA A 1 122 ? 24.721 27.395 44.554 1.00 21.03 122 ALA A CA 1
ATOM 895 C C . ALA A 1 122 ? 24.898 26.481 43.344 1.00 21.09 122 ALA A C 1
ATOM 896 O O . ALA A 1 122 ? 24.195 25.463 43.199 1.00 21.99 122 ALA A O 1
ATOM 898 N N . VAL A 1 123 ? 25.870 26.834 42.491 1.00 19.48 123 VAL A N 1
ATOM 899 C CA . VAL A 1 123 ? 26.313 25.945 41.410 1.00 19.49 123 VAL A CA 1
ATOM 900 C C . VAL A 1 123 ? 27.861 25.955 41.328 1.00 19.33 123 VAL A C 1
ATOM 901 O O . VAL A 1 123 ? 28.473 26.981 41.680 1.00 19.01 123 VAL A O 1
ATOM 905 N N . PRO A 1 124 ? 28.481 24.847 40.843 1.00 21.33 124 PRO A N 1
ATOM 906 C CA . PRO A 1 124 ? 29.923 24.916 40.599 1.00 22.15 124 PRO A CA 1
ATOM 907 C C . PRO A 1 124 ? 30.205 25.791 39.395 1.00 22.67 124 PRO A C 1
ATOM 908 O O . PRO A 1 124 ? 29.294 26.066 38.591 1.00 23.00 124 PRO A O 1
ATOM 912 N N . ALA A 1 125 ? 31.471 26.170 39.223 1.00 21.84 125 ALA A N 1
ATOM 913 C CA . ALA A 1 125 ? 31.867 27.119 38.173 1.00 21.54 125 ALA A CA 1
ATOM 914 C C . ALA A 1 125 ? 31.453 26.695 36.776 1.00 18.75 125 ALA A C 1
ATOM 915 O O . ALA A 1 125 ? 31.245 27.549 35.914 1.00 18.64 125 ALA A O 1
ATOM 917 N N . ASP A 1 126 ? 31.411 25.377 36.552 1.00 23.35 126 ASP A N 1
ATOM 918 C CA . ASP A 1 126 ? 31.217 24.806 35.216 1.00 25.55 126 ASP A CA 1
ATOM 919 C C . ASP A 1 126 ? 29.813 24.243 34.994 1.00 25.34 126 ASP A C 1
ATOM 920 O O . ASP A 1 126 ? 29.602 23.375 34.125 1.00 25.46 126 ASP A O 1
ATOM 925 N N . ALA A 1 127 ? 28.872 24.749 35.781 1.00 24.90 127 ALA A N 1
ATOM 926 C CA . ALA A 1 127 ? 27.473 24.359 35.706 1.00 23.59 127 ALA A CA 1
ATOM 927 C C . ALA A 1 127 ? 26.846 24.953 34.449 1.00 26.52 127 ALA A C 1
ATOM 928 O O . ALA A 1 127 ? 27.322 25.981 33.948 1.00 25.55 127 ALA A O 1
ATOM 930 N N . CYS A 1 128 ? 25.766 24.334 33.952 1.00 24.69 128 CYS A N 1
ATOM 931 C CA . CYS A 1 128 ? 25.085 24.827 32.752 1.00 26.35 128 CYS A CA 1
ATOM 932 C C . CYS A 1 128 ? 24.588 26.259 32.957 1.00 26.74 128 CYS A C 1
ATOM 933 O O . CYS A 1 128 ? 24.360 26.683 34.097 1.00 27.70 128 CYS A O 1
ATOM 936 N N . SER A 1 129 ? 24.428 26.998 31.856 1.00 28.90 129 SER A N 1
ATOM 937 C CA . SER A 1 129 ? 24.067 28.416 31.918 1.00 28.88 129 SER A CA 1
ATOM 938 C C . SER A 1 129 ? 22.755 28.671 32.655 1.00 28.87 129 SER A C 1
ATOM 939 O O . SER A 1 129 ? 22.630 29.670 33.362 1.00 29.74 129 SER A O 1
ATOM 942 N N . GLY A 1 130 ? 21.796 27.752 32.509 1.00 28.13 130 GLY A N 1
ATOM 943 C CA . GLY A 1 130 ? 20.483 27.874 33.144 1.00 25.65 130 GLY A CA 1
ATOM 944 C C . GLY A 1 130 ? 20.522 27.767 34.657 1.00 26.40 130 GLY A C 1
ATOM 945 O O . GLY A 1 130 ? 19.779 28.470 35.352 1.00 24.81 130 GLY A O 1
ATOM 946 N N . ALA A 1 131 ? 21.382 26.879 35.162 1.00 23.43 131 ALA A N 1
ATOM 947 C CA . ALA A 1 131 ? 21.579 26.688 36.595 1.00 25.21 131 ALA A CA 1
ATOM 948 C C . ALA A 1 131 ? 22.276 27.898 37.237 1.00 24.76 131 ALA A C 1
ATOM 949 O O . ALA A 1 131 ? 21.906 28.326 38.339 1.00 24.23 131 ALA A O 1
ATOM 951 N N . GLN A 1 132 ? 23.281 28.432 36.539 1.00 24.87 132 GLN A N 1
ATOM 952 C CA . GLN A 1 132 ? 24.041 29.594 36.997 1.00 24.13 132 GLN A CA 1
ATOM 953 C C . GLN A 1 132 ? 23.119 30.785 37.238 1.00 23.88 132 GLN A C 1
ATOM 954 O O . GLN A 1 132 ? 23.245 31.474 38.250 1.00 24.93 132 GLN A O 1
ATOM 960 N N . LYS A 1 133 ? 22.185 30.999 36.309 1.00 23.21 133 LYS A N 1
ATOM 961 C CA . LYS A 1 133 ? 21.125 32.010 36.440 1.00 24.92 133 LYS A CA 1
ATOM 962 C C . LYS A 1 133 ? 20.159 31.810 37.629 1.00 24.67 133 LYS A C 1
ATOM 963 O O . LYS A 1 133 ? 19.536 32.763 38.096 1.00 23.27 133 LYS A O 1
ATOM 969 N N . ALA A 1 134 ? 20.033 30.578 38.117 1.00 25.88 134 ALA A N 1
ATOM 970 C CA . ALA A 1 134 ? 19.022 30.235 39.125 1.00 26.93 134 ALA A CA 1
ATOM 971 C C . ALA A 1 134 ? 19.470 30.426 40.579 1.00 27.37 134 ALA A C 1
ATOM 972 O O . ALA A 1 134 ? 18.678 30.194 41.511 1.00 28.09 134 ALA A O 1
ATOM 974 N N . VAL A 1 135 ? 20.716 30.862 40.781 1.00 24.44 135 VAL A N 1
ATOM 975 C CA . VAL A 1 135 ? 21.307 30.823 42.124 1.00 24.01 135 VAL A CA 1
ATOM 976 C C . VAL A 1 135 ? 21.869 32.145 42.606 1.00 22.62 135 VAL A C 1
ATOM 977 O O . VAL A 1 135 ? 22.100 33.057 41.812 1.00 23.21 135 VAL A O 1
ATOM 981 N N . GLY A 1 136 ? 22.114 32.235 43.912 1.00 22.18 136 GLY A N 1
ATOM 982 C CA . GLY A 1 136 ? 22.757 33.423 44.485 1.00 22.53 136 GLY A CA 1
ATOM 983 C C . GLY A 1 136 ? 24.280 33.322 44.583 1.00 21.00 136 GLY A C 1
ATOM 984 O O . GLY A 1 136 ? 24.954 34.310 44.864 1.00 18.36 136 GLY A O 1
ATOM 985 N N . TYR A 1 137 ? 24.813 32.129 44.357 1.00 18.89 137 TYR A N 1
ATOM 986 C CA . TYR A 1 137 ? 26.243 31.877 44.503 1.00 19.57 137 TYR A CA 1
ATOM 987 C C . TYR A 1 137 ? 26.781 30.936 43.422 1.00 20.27 137 TYR A C 1
ATOM 988 O O . TYR A 1 137 ? 26.384 29.768 43.368 1.00 21.74 137 TYR A O 1
ATOM 997 N N . ILE A 1 138 ? 27.698 31.437 42.587 1.00 18.55 138 ILE A N 1
ATOM 998 C CA . ILE A 1 138 ? 28.428 30.602 41.632 1.00 17.95 138 ILE A CA 1
ATOM 999 C C . ILE A 1 138 ? 29.847 30.383 42.181 1.00 19.53 138 ILE A C 1
ATOM 1000 O O . ILE A 1 138 ? 30.604 31.361 42.387 1.00 20.47 138 ILE A O 1
ATOM 1005 N N . CYS A 1 139 ? 30.188 29.118 42.413 1.00 19.91 139 CYS A N 1
ATOM 1006 C CA . CYS A 1 139 ? 31.484 28.727 42.980 1.00 21.80 139 CYS A CA 1
ATOM 1007 C C . CYS A 1 139 ? 32.622 29.073 42.030 1.00 20.52 139 CYS A C 1
ATOM 1008 O O . CYS A 1 139 ? 32.442 29.034 40.811 1.00 19.39 139 CYS A O 1
ATOM 1011 N N . LYS A 1 140 ? 33.780 29.413 42.596 1.00 22.32 140 LYS A N 1
ATOM 1012 C CA . LYS A 1 140 ? 35.026 29.533 41.829 1.00 20.39 140 LYS A CA 1
ATOM 1013 C C . LYS A 1 140 ? 35.467 28.169 41.312 1.00 21.61 140 LYS A C 1
ATOM 1014 O O . LYS A 1 140 ? 35.837 28.021 40.143 1.00 21.85 140 LYS A O 1
ATOM 1020 N N . CYS A 1 141 ? 35.408 27.180 42.207 1.00 20.34 141 CYS A N 1
ATOM 1021 C CA . CYS A 1 141 ? 35.706 25.782 41.913 1.00 23.46 141 CYS A CA 1
ATOM 1022 C C . CYS A 1 141 ? 34.679 25.096 41.051 1.00 24.62 141 CYS A C 1
ATOM 1023 O O . CYS A 1 141 ? 33.455 25.319 41.174 1.00 22.97 141 CYS A O 1
ATOM 1026 N N . SER A 1 142 ? 35.198 24.203 40.220 1.00 21.58 142 SER A N 1
ATOM 1027 C CA . SER A 1 142 ? 34.385 23.351 39.359 1.00 23.23 142 SER A CA 1
ATOM 1028 C C . SER A 1 142 ? 33.888 22.066 40.024 1.00 22.71 142 SER A C 1
ATOM 1029 O O . SER A 1 142 ? 34.309 21.693 41.137 1.00 19.91 142 SER A O 1
ATOM 1032 N N . GLY A 1 143 ? 32.952 21.411 39.346 1.00 22.59 143 GLY A N 1
ATOM 1033 C CA . GLY A 1 143 ? 32.316 20.189 39.844 1.00 20.56 143 GLY A CA 1
ATOM 1034 C C . GLY A 1 143 ? 33.326 19.087 40.036 1.00 23.14 143 GLY A C 1
ATOM 1035 O O . GLY A 1 143 ? 34.209 18.875 39.183 1.00 22.39 143 GLY A O 1
ATOM 1036 N N . GLY A 1 144 ? 33.213 18.414 41.174 1.00 21.93 144 GLY A N 1
ATOM 1037 C CA . GLY A 1 144 ? 34.092 17.319 41.526 1.00 21.00 144 GLY A CA 1
ATOM 1038 C C . GLY A 1 144 ? 35.500 17.798 41.873 1.00 23.43 144 GLY A C 1
ATOM 1039 O O . GLY A 1 144 ? 36.396 16.988 42.057 1.00 21.97 144 GLY A O 1
ATOM 1040 N N . ARG A 1 145 ? 35.686 19.112 41.939 1.00 20.62 145 ARG A N 1
ATOM 1041 C CA . ARG A 1 145 ? 37.015 19.704 42.160 1.00 24.46 145 ARG A CA 1
ATOM 1042 C C . ARG A 1 145 ? 36.959 20.879 43.146 1.00 22.80 145 ARG A C 1
ATOM 1043 O O . ARG A 1 145 ? 37.624 21.912 42.969 1.00 22.57 145 ARG A O 1
ATOM 1051 N N . GLY A 1 146 ? 36.163 20.720 44.197 1.00 19.73 146 GLY A N 1
ATOM 1052 C CA . GLY A 1 146 ? 36.236 21.639 45.323 1.00 18.24 146 GLY A CA 1
ATOM 1053 C C . GLY A 1 146 ? 34.989 22.498 45.551 1.00 21.55 146 GLY A C 1
ATOM 1054 O O . GLY A 1 146 ? 34.952 23.278 46.481 1.00 17.76 146 GLY A O 1
ATOM 1055 N N . ALA A 1 147 ? 33.985 22.351 44.696 1.00 19.09 147 ALA A N 1
ATOM 1056 C CA . ALA A 1 147 ? 32.808 23.219 44.746 1.00 23.68 147 ALA A CA 1
ATOM 1057 C C . ALA A 1 147 ? 31.940 22.918 45.964 1.00 21.14 147 ALA A C 1
ATOM 1058 O O . ALA A 1 147 ? 31.360 23.838 46.571 1.00 24.05 147 ALA A O 1
ATOM 1060 N N . ILE A 1 148 ? 31.818 21.631 46.305 1.00 21.59 148 ILE A N 1
ATOM 1061 C CA . ILE A 1 148 ? 31.103 21.264 47.530 1.00 20.89 148 ILE A CA 1
ATOM 1062 C C . ILE A 1 148 ? 31.835 21.840 48.769 1.00 20.67 148 ILE A C 1
ATOM 1063 O O . ILE A 1 148 ? 31.187 22.349 49.671 1.00 19.19 148 ILE A O 1
ATOM 1068 N N . ARG A 1 149 ? 33.174 21.770 48.810 1.00 18.62 149 ARG A N 1
ATOM 1069 C CA . ARG A 1 149 ? 33.907 22.297 49.965 1.00 17.31 149 ARG A CA 1
ATOM 1070 C C . ARG A 1 149 ? 33.747 23.814 50.047 1.00 16.76 149 ARG A C 1
ATOM 1071 O O . ARG A 1 149 ? 33.640 24.376 51.125 1.00 16.15 149 ARG A O 1
ATOM 1079 N N . GLU A 1 150 ? 33.761 24.473 48.893 1.00 17.75 150 GLU A N 1
ATOM 1080 C CA . GLU A 1 150 ? 33.676 25.926 48.824 1.00 18.46 150 GLU A CA 1
ATOM 1081 C C . GLU A 1 150 ? 32.328 26.376 49.399 1.00 18.81 150 GLU A C 1
ATOM 1082 O O . GLU A 1 150 ? 32.245 27.244 50.260 1.00 19.47 150 GLU A O 1
ATOM 1088 N N . PHE A 1 151 ? 31.286 25.753 48.895 1.00 19.20 151 PHE A N 1
ATOM 1089 C CA . PHE A 1 151 ? 29.907 26.006 49.351 1.00 19.05 151 PHE A CA 1
ATOM 1090 C C . PHE A 1 151 ? 29.745 25.727 50.857 1.00 19.47 151 PHE A C 1
ATOM 1091 O O . PHE A 1 151 ? 29.203 26.554 51.584 1.00 19.33 151 PHE A O 1
ATOM 1099 N N . ALA A 1 152 ? 30.267 24.593 51.323 1.00 20.13 152 ALA A N 1
ATOM 1100 C CA . ALA A 1 152 ? 30.281 24.242 52.755 1.00 20.37 152 ALA A CA 1
ATOM 1101 C C . ALA A 1 152 ? 30.889 25.325 53.651 1.00 21.26 152 ALA A C 1
ATOM 1102 O O . ALA A 1 152 ? 30.330 25.667 54.690 1.00 19.86 152 ALA A O 1
ATOM 1104 N N . GLU A 1 153 ? 32.051 25.847 53.254 1.00 19.00 153 GLU A N 1
ATOM 1105 C CA . GLU A 1 153 ? 32.685 26.971 53.947 1.00 18.75 153 GLU A CA 1
ATOM 1106 C C . GLU A 1 153 ? 31.822 28.232 53.918 1.00 18.65 153 GLU A C 1
ATOM 1107 O O . GLU A 1 153 ? 31.716 28.924 54.916 1.00 14.78 153 GLU A O 1
ATOM 1113 N N . HIS A 1 154 ? 31.229 28.510 52.756 1.00 19.62 154 HIS A N 1
ATOM 1114 C CA . HIS A 1 154 ? 30.306 29.620 52.591 1.00 23.32 154 HIS A CA 1
ATOM 1115 C C . HIS A 1 154 ? 29.164 29.471 53.607 1.00 23.01 154 HIS A C 1
ATOM 1116 O O . HIS A 1 154 ? 28.797 30.437 54.271 1.00 23.34 154 HIS A O 1
ATOM 1123 N N . ILE A 1 155 ? 28.639 28.250 53.744 1.00 24.99 155 ILE A N 1
ATOM 1124 C CA . ILE A 1 155 ? 27.574 27.954 54.713 1.00 22.53 155 ILE A CA 1
ATOM 1125 C C . ILE A 1 155 ? 28.015 28.212 56.170 1.00 24.63 155 ILE A C 1
ATOM 1126 O O . ILE A 1 155 ? 27.264 28.808 56.946 1.00 22.57 155 ILE A O 1
ATOM 1131 N N . PHE A 1 156 ? 29.230 27.789 56.526 1.00 24.74 156 PHE A N 1
ATOM 1132 C CA . PHE A 1 156 ? 29.780 28.002 57.872 1.00 24.37 156 PHE A CA 1
ATOM 1133 C C . PHE A 1 156 ? 29.918 29.483 58.206 1.00 26.17 156 PHE A C 1
ATOM 1134 O O . PHE A 1 156 ? 29.608 29.906 59.323 1.00 25.55 156 PHE A O 1
ATOM 1142 N N . LEU A 1 157 ? 30.372 30.267 57.232 1.00 27.78 157 LEU A N 1
ATOM 1143 C CA . LEU A 1 157 ? 30.492 31.712 57.394 1.00 29.09 157 LEU A CA 1
ATOM 1144 C C . LEU A 1 157 ? 29.145 32.401 57.631 1.00 30.79 157 LEU A C 1
ATOM 1145 O O . LEU A 1 157 ? 29.062 33.366 58.389 1.00 30.54 157 LEU A O 1
ATOM 1150 N N . LEU A 1 158 ? 28.102 31.892 56.985 1.00 32.44 158 LEU A N 1
ATOM 1151 C CA . LEU A 1 158 ? 26.735 32.364 57.201 1.00 35.79 158 LEU A CA 1
ATOM 1152 C C . LEU A 1 158 ? 26.219 32.038 58.608 1.00 37.62 158 LEU A C 1
ATOM 1153 O O . LEU A 1 158 ? 25.621 32.897 59.259 1.00 37.26 158 LEU A O 1
ATOM 1158 N N . ILE A 1 159 ? 26.453 30.806 59.071 1.00 39.39 159 ILE A N 1
ATOM 1159 C CA . ILE A 1 159 ? 26.040 30.386 60.418 1.00 40.87 159 ILE A CA 1
ATOM 1160 C C . ILE A 1 159 ? 26.639 31.289 61.500 1.00 42.58 159 ILE A C 1
ATOM 1161 O O . ILE A 1 159 ? 25.935 31.692 62.425 1.00 42.30 159 ILE A O 1
ATOM 1166 N N . GLU A 1 160 ? 27.889 31.698 61.342 1.00 45.11 160 GLU A N 1
ATOM 1167 C CA . GLU A 1 160 ? 28.487 32.536 62.365 1.00 48.83 160 GLU A CA 1
ATOM 1168 C C . GLU A 1 160 ? 28.181 34.000 62.179 1.00 50.63 160 GLU A C 1
ATOM 1169 O O . GLU A 1 160 ? 28.287 34.787 63.080 1.00 50.86 160 GLU A O 1
ATOM 1175 N N . LYS A 1 161 ? 27.783 34.344 60.985 1.00 53.34 161 LYS A N 1
ATOM 1176 C CA . LYS A 1 161 ? 27.307 35.698 60.700 1.00 55.59 161 LYS A CA 1
ATOM 1177 C C . LYS A 1 161 ? 25.945 35.956 61.330 1.00 55.77 161 LYS A C 1
ATOM 1178 O O . LYS A 1 161 ? 25.624 37.092 61.674 1.00 55.97 161 LYS A O 1
ATOM 1180 N N . VAL A 1 162 ? 25.153 34.895 61.471 1.00 56.72 162 VAL A N 1
ATOM 1181 C CA . VAL A 1 162 ? 23.813 34.978 62.054 1.00 57.60 162 VAL A CA 1
ATOM 1182 C C . VAL A 1 162 ? 23.809 34.812 63.580 1.00 58.12 162 VAL A C 1
ATOM 1183 O O . VAL A 1 162 ? 22.862 35.236 64.253 1.00 58.20 162 VAL A O 1
ATOM 1185 N N . ASN A 1 163 ? 24.868 34.202 64.115 1.00 58.49 163 ASN A N 1
ATOM 1186 C CA . ASN A 1 163 ? 24.970 33.898 65.547 1.00 58.70 163 ASN A CA 1
ATOM 1187 C C . ASN A 1 163 ? 25.830 34.895 66.330 1.00 59.03 163 ASN A C 1
ATOM 1188 O O . ASN A 1 163 ? 25.400 35.452 67.341 1.00 59.49 163 ASN A O 1
ATOM 1193 N N . GLU B 1 8 ? 68.221 21.104 63.454 1.00 20.00 8 GLU B N 1
ATOM 1194 C CA . GLU B 1 8 ? 67.839 19.790 62.950 1.00 20.00 8 GLU B CA 1
ATOM 1195 C C . GLU B 1 8 ? 66.464 19.830 62.291 1.00 20.00 8 GLU B C 1
ATOM 1196 O O . GLU B 1 8 ? 65.582 20.575 62.718 1.00 31.22 8 GLU B O 1
ATOM 1202 N N . ILE B 1 9 ? 66.289 19.024 61.249 1.00 25.40 9 ILE B N 1
ATOM 1203 C CA . ILE B 1 9 ? 65.003 18.345 61.002 1.00 20.40 9 ILE B CA 1
ATOM 1204 C C . ILE B 1 9 ? 65.383 16.880 60.730 1.00 20.86 9 ILE B C 1
ATOM 1205 O O . ILE B 1 9 ? 66.309 16.618 59.950 1.00 19.13 9 ILE B O 1
ATOM 1210 N N . LYS B 1 10 ? 64.724 15.940 61.411 1.00 18.74 10 LYS B N 1
ATOM 1211 C CA . LYS B 1 10 ? 65.008 14.503 61.261 1.00 18.93 10 LYS B CA 1
ATOM 1212 C C . LYS B 1 10 ? 63.831 13.709 60.680 1.00 18.69 10 LYS B C 1
ATOM 1213 O O . LYS B 1 10 ? 63.999 12.599 60.163 1.00 15.99 10 LYS B O 1
ATOM 1215 N N . LEU B 1 11 ? 62.634 14.288 60.774 1.00 17.18 11 LEU B N 1
ATOM 1216 C CA . LEU B 1 11 ? 61.420 13.667 60.244 1.00 17.81 11 LEU B CA 1
ATOM 1217 C C . LEU B 1 11 ? 60.582 14.707 59.535 1.00 17.52 11 LEU B C 1
ATOM 1218 O O . LEU B 1 11 ? 60.370 15.800 60.063 1.00 14.42 11 LEU B O 1
ATOM 1223 N N . LEU B 1 12 ? 60.147 14.372 58.323 1.00 17.34 12 LEU B N 1
ATOM 1224 C CA . LEU B 1 12 ? 59.088 15.091 57.659 1.00 18.88 12 LEU B CA 1
ATOM 1225 C C . LEU B 1 12 ? 57.913 14.138 57.507 1.00 20.13 12 LEU B C 1
ATOM 1226 O O . LEU B 1 12 ? 58.073 13.003 57.027 1.00 20.90 12 LEU B O 1
ATOM 1231 N N . VAL B 1 13 ? 56.754 14.598 57.970 1.00 19.85 13 VAL B N 1
ATOM 1232 C CA . VAL B 1 13 ? 55.502 13.874 57.810 1.00 19.23 13 VAL B CA 1
ATOM 1233 C C . VAL B 1 13 ? 54.673 14.625 56.768 1.00 18.98 13 VAL B C 1
ATOM 1234 O O . VAL B 1 13 ? 54.566 15.855 56.795 1.00 20.43 13 VAL B O 1
ATOM 1238 N N . CYS B 1 14 ? 54.122 13.869 55.836 1.00 18.71 14 CYS B N 1
ATOM 1239 C CA A CYS B 1 14 ? 53.367 14.421 54.720 0.50 18.11 14 CYS B CA 1
ATOM 1240 C CA B CYS B 1 14 ? 53.338 14.443 54.747 0.50 18.24 14 CYS B CA 1
ATOM 1241 C C . CYS B 1 14 ? 51.969 13.806 54.688 1.00 19.45 14 CYS B C 1
ATOM 1242 O O . CYS B 1 14 ? 51.834 12.571 54.651 1.00 19.20 14 CYS B O 1
ATOM 1247 N N . ASN B 1 15 ? 50.945 14.655 54.686 1.00 17.82 15 ASN B N 1
ATOM 1248 C CA . ASN B 1 15 ? 49.591 14.166 54.454 1.00 17.89 15 ASN B CA 1
ATOM 1249 C C . ASN B 1 15 ? 49.500 13.701 52.985 1.00 16.97 15 ASN B C 1
ATOM 1250 O O . ASN B 1 15 ? 50.072 14.319 52.088 1.00 19.57 15 ASN B O 1
ATOM 1255 N N . ILE B 1 16 ? 48.861 12.566 52.762 1.00 16.15 16 ILE B N 1
ATOM 1256 C CA . ILE B 1 16 ? 48.734 12.013 51.426 1.00 16.90 16 ILE B CA 1
ATOM 1257 C C . ILE B 1 16 ? 47.829 12.846 50.513 1.00 20.10 16 ILE B C 1
ATOM 1258 O O . ILE B 1 16 ? 48.292 13.411 49.533 1.00 20.33 16 ILE B O 1
ATOM 1263 N N . ASP B 1 17 ? 46.536 12.924 50.842 1.00 21.99 17 ASP B N 1
ATOM 1264 C CA . ASP B 1 17 ? 45.569 13.579 49.955 1.00 21.97 17 ASP B CA 1
ATOM 1265 C C . ASP B 1 17 ? 45.633 15.074 50.100 1.00 21.74 17 ASP B C 1
ATOM 1266 O O . ASP B 1 17 ? 45.261 15.620 51.135 1.00 23.56 17 ASP B O 1
ATOM 1271 N N . GLY B 1 18 ? 46.126 15.735 49.066 1.00 20.33 18 GLY B N 1
ATOM 1272 C CA . GLY B 1 18 ? 46.259 17.179 49.108 1.00 22.66 18 GLY B CA 1
ATOM 1273 C C . GLY B 1 18 ? 47.660 17.731 49.315 1.00 23.95 18 GLY B C 1
ATOM 1274 O O . GLY B 1 18 ? 47.863 18.935 49.152 1.00 23.06 18 GLY B O 1
ATOM 1275 N N . CYS B 1 19 ? 48.618 16.874 49.676 1.00 22.93 19 CYS B N 1
ATOM 1276 C CA . CYS B 1 19 ? 50.039 17.293 49.750 1.00 22.74 19 CYS B CA 1
ATOM 1277 C C . CYS B 1 19 ? 50.893 16.468 48.797 1.00 19.18 19 CYS B C 1
ATOM 1278 O O . CYS B 1 19 ? 51.421 17.007 47.818 1.00 21.23 19 CYS B O 1
ATOM 1281 N N . LEU B 1 20 ? 50.973 15.161 49.049 1.00 17.15 20 LEU B N 1
ATOM 1282 C CA . LEU B 1 20 ? 51.535 14.239 48.087 1.00 20.22 20 LEU B CA 1
ATOM 1283 C C . LEU B 1 20 ? 50.771 14.223 46.774 1.00 21.05 20 LEU B C 1
ATOM 1284 O O . LEU B 1 20 ? 51.370 14.214 45.705 1.00 17.79 20 LEU B O 1
ATOM 1289 N N . THR B 1 21 ? 49.439 14.186 46.854 1.00 18.49 21 THR B N 1
ATOM 1290 C CA . THR B 1 21 ? 48.621 14.194 45.647 1.00 16.93 21 THR B CA 1
ATOM 1291 C C . THR B 1 21 ? 47.866 15.508 45.563 1.00 19.28 21 THR B C 1
ATOM 1292 O O . THR B 1 21 ? 47.901 16.293 46.479 1.00 18.79 21 THR B O 1
ATOM 1296 N N . ASN B 1 22 ? 47.196 15.744 44.436 1.00 18.56 22 ASN B N 1
ATOM 1297 C CA . ASN B 1 22 ? 46.403 16.935 44.250 1.00 19.55 22 ASN B CA 1
ATOM 1298 C C . ASN B 1 22 ? 45.033 16.769 44.904 1.00 19.75 22 ASN B C 1
ATOM 1299 O O . ASN B 1 22 ? 44.180 17.648 44.820 1.00 17.44 22 ASN B O 1
ATOM 1304 N N . GLY B 1 23 ? 44.820 15.626 45.547 1.00 18.32 23 GLY B N 1
ATOM 1305 C CA . GLY B 1 23 ? 43.547 15.377 46.246 1.00 20.95 23 GLY B CA 1
ATOM 1306 C C . GLY B 1 23 ? 42.471 14.763 45.361 1.00 21.20 23 GLY B C 1
ATOM 1307 O O . GLY B 1 23 ? 41.430 14.363 45.863 1.00 23.55 23 GLY B O 1
ATOM 1308 N N . HIS B 1 24 ? 42.719 14.685 44.050 1.00 20.68 24 HIS B N 1
ATOM 1309 C CA . HIS B 1 24 ? 41.849 13.941 43.130 1.00 18.21 24 HIS B CA 1
ATOM 1310 C C . HIS B 1 24 ? 41.901 12.438 43.372 1.00 21.06 24 HIS B C 1
ATOM 1311 O O . HIS B 1 24 ? 42.970 11.850 43.553 1.00 23.21 24 HIS B O 1
ATOM 1318 N N . IL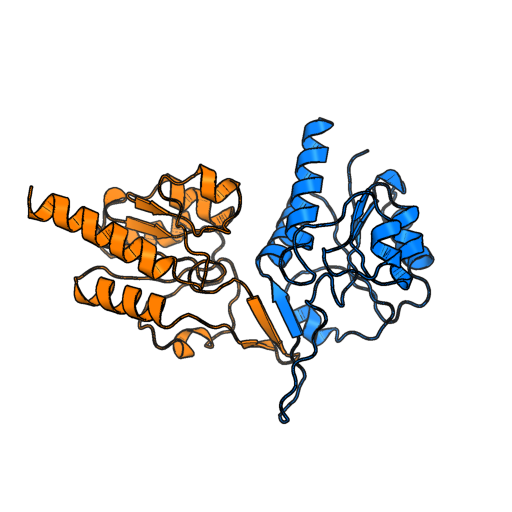E B 1 25 ? 40.723 11.814 43.421 1.00 18.14 25 ILE B N 1
ATOM 1319 C CA . ILE B 1 25 ? 40.638 10.356 43.481 1.00 19.31 25 ILE B CA 1
ATOM 1320 C C . ILE B 1 25 ? 39.883 9.905 42.254 1.00 19.23 25 ILE B C 1
ATOM 1321 O O . ILE B 1 25 ? 38.924 10.561 41.834 1.00 17.40 25 ILE B O 1
ATOM 1326 N N . TYR B 1 26 ? 40.342 8.804 41.672 1.00 19.04 26 TYR B N 1
ATOM 1327 C CA . TYR B 1 26 ? 39.664 8.141 40.574 1.00 18.66 26 TYR B CA 1
ATOM 1328 C C . TYR B 1 26 ? 39.292 6.789 41.133 1.00 19.33 26 TYR B C 1
ATOM 1329 O O . TYR B 1 26 ? 40.148 6.054 41.631 1.00 20.36 26 TYR B O 1
ATOM 1338 N N . VAL B 1 27 ? 38.008 6.486 41.120 1.00 18.90 27 VAL B N 1
ATOM 1339 C CA . VAL B 1 27 ? 37.536 5.263 41.769 1.00 19.00 27 VAL B CA 1
ATOM 1340 C C . VAL B 1 27 ? 36.564 4.480 40.902 1.00 18.03 27 VAL B C 1
ATOM 1341 O O . VAL B 1 27 ? 35.743 5.051 40.162 1.00 14.94 27 VAL B O 1
ATOM 1345 N N . SER B 1 28 ? 36.653 3.157 41.022 1.00 18.04 28 SER B N 1
ATOM 1346 C CA . SER B 1 28 ? 35.776 2.238 40.326 1.00 19.07 28 SER B CA 1
ATOM 1347 C C . SER B 1 28 ? 34.764 1.575 41.286 1.00 17.09 28 SER B C 1
ATOM 1348 O O . SER B 1 28 ? 34.917 1.618 42.518 1.00 14.75 28 SER B O 1
ATOM 1351 N N . GLY B 1 29 ? 33.735 0.969 40.712 1.00 17.41 29 GLY B N 1
ATOM 1352 C CA . GLY B 1 29 ? 32.715 0.230 41.474 1.00 18.61 29 GLY B CA 1
ATOM 1353 C C . GLY B 1 29 ? 33.266 -0.937 42.281 1.00 19.26 29 GLY B C 1
ATOM 1354 O O . GLY B 1 29 ? 32.681 -1.317 43.295 1.00 19.59 29 GLY B O 1
ATOM 1355 N N . ASP B 1 30 ? 34.393 -1.505 41.832 1.00 20.21 30 ASP B N 1
ATOM 1356 C CA . ASP B 1 30 ? 35.089 -2.559 42.589 1.00 20.62 30 ASP B CA 1
ATOM 1357 C C . ASP B 1 30 ? 36.102 -1.950 43.573 1.00 19.38 30 ASP B C 1
ATOM 1358 O O . ASP B 1 30 ? 36.990 -2.627 44.083 1.00 18.58 30 ASP B O 1
ATOM 1363 N N . GLN B 1 31 ? 35.926 -0.652 43.831 1.00 19.00 31 GLN B N 1
ATOM 1364 C CA . GLN B 1 31 ? 36.708 0.138 44.800 1.00 21.02 31 GLN B CA 1
ATOM 1365 C C . GLN B 1 31 ? 38.221 0.260 44.510 1.00 19.75 31 GLN B C 1
ATOM 1366 O O . GLN B 1 31 ? 39.007 0.666 45.377 1.00 21.32 31 GLN B O 1
ATOM 1372 N N . LYS B 1 32 ? 38.620 -0.061 43.282 1.00 20.00 32 LYS B N 1
ATOM 1373 C CA . LYS B 1 32 ? 39.987 0.214 42.847 1.00 20.00 32 LYS B CA 1
ATOM 1374 C C . LYS B 1 32 ? 40.164 1.726 42.687 1.00 20.00 32 LYS B C 1
ATOM 1375 O O . LYS B 1 32 ? 39.287 2.394 42.140 1.00 23.34 32 LYS B O 1
ATOM 1378 N N . GLU B 1 33 ? 41.274 2.260 43.197 1.00 21.82 33 GLU B N 1
ATOM 1379 C CA . GLU B 1 33 ? 41.526 3.702 43.133 1.00 23.39 33 GLU B CA 1
ATOM 1380 C C . GLU B 1 33 ? 42.818 3.978 42.419 1.00 24.24 33 GLU B C 1
ATOM 1381 O O . GLU B 1 33 ? 43.804 3.242 42.581 1.00 21.85 33 GLU B O 1
ATOM 1387 N N . ILE B 1 34 ? 42.787 5.040 41.620 1.00 22.69 34 ILE B N 1
ATOM 1388 C CA . ILE B 1 34 ? 43.977 5.634 41.025 1.00 24.38 34 ILE B CA 1
ATOM 1389 C C . ILE B 1 34 ? 44.243 6.975 41.706 1.00 25.26 34 ILE B C 1
ATOM 1390 O O . ILE B 1 34 ? 43.333 7.796 41.890 1.00 22.67 34 ILE B O 1
ATOM 1395 N N . ILE B 1 35 ? 45.480 7.164 42.146 1.00 24.84 35 ILE B N 1
ATOM 1396 C CA . ILE B 1 35 ? 45.936 8.461 42.603 1.00 24.15 35 ILE B CA 1
ATOM 1397 C C . ILE B 1 35 ? 47.309 8.666 41.945 1.00 24.99 35 ILE B C 1
ATOM 1398 O O . ILE B 1 35 ? 47.851 7.755 41.358 1.00 23.73 35 ILE B O 1
ATOM 1403 N N . SER B 1 36 ? 47.853 9.869 42.004 1.00 25.43 36 SER B N 1
ATOM 1404 C CA . SER B 1 36 ? 49.134 10.090 41.330 1.00 23.90 36 SER B CA 1
ATOM 1405 C C . SER B 1 36 ? 50.021 11.014 42.137 1.00 23.62 36 SER B C 1
ATOM 1406 O O . SER B 1 36 ? 49.542 11.745 42.985 1.00 21.23 36 SER B O 1
ATOM 1409 N N . TYR B 1 37 ? 51.324 10.990 41.855 1.00 22.58 37 TYR B N 1
ATOM 1410 C CA . TYR B 1 37 ? 52.219 11.964 42.450 1.00 21.03 37 TYR B CA 1
ATOM 1411 C C . TYR B 1 37 ? 53.097 12.497 41.321 1.00 19.81 37 TYR B C 1
ATOM 1412 O O . TYR B 1 37 ? 53.254 11.858 40.287 1.00 22.40 37 TYR B O 1
ATOM 1421 N N . ASP B 1 38 ? 53.671 13.665 41.534 1.00 20.72 38 ASP B N 1
ATOM 1422 C CA . ASP B 1 38 ? 54.552 14.252 40.552 1.00 18.59 38 ASP B CA 1
ATOM 1423 C C . ASP B 1 38 ? 55.993 13.805 40.777 1.00 18.34 38 ASP B C 1
ATOM 1424 O O . ASP B 1 38 ? 56.485 13.775 41.929 1.00 18.48 38 ASP B O 1
ATOM 1429 N N . VAL B 1 39 ? 56.650 13.502 39.674 1.00 19.23 39 VAL B N 1
ATOM 1430 C CA . VAL B 1 39 ? 58.098 13.208 39.636 1.00 22.16 39 VAL B CA 1
ATOM 1431 C C . VAL B 1 39 ? 58.949 14.178 40.501 1.00 21.93 39 VAL B C 1
ATOM 1432 O O . VAL B 1 39 ? 59.828 13.721 41.237 1.00 22.27 39 VAL B O 1
ATOM 1436 N N . LYS B 1 40 ? 58.688 15.492 40.383 1.00 20.78 40 LYS B N 1
ATOM 1437 C CA . LYS B 1 40 ? 59.351 16.559 41.152 1.00 20.36 40 LYS B CA 1
ATOM 1438 C C . LYS B 1 40 ? 59.383 16.219 42.625 1.00 20.27 40 LYS B C 1
ATOM 1439 O O . LYS B 1 40 ? 60.400 16.362 43.284 1.00 19.55 40 LYS B O 1
ATOM 1445 N N . ASP B 1 41 ? 58.216 15.853 43.157 1.00 17.39 41 ASP B N 1
ATOM 1446 C CA . ASP B 1 41 ? 58.066 15.618 44.575 1.00 19.48 41 ASP B CA 1
ATOM 1447 C C . ASP B 1 41 ? 58.706 14.325 45.027 1.00 17.42 41 ASP B C 1
ATOM 1448 O O . ASP B 1 41 ? 59.225 14.273 46.125 1.00 17.05 41 ASP B O 1
ATOM 1453 N N . ALA B 1 42 ? 58.603 13.287 44.205 1.00 17.70 42 ALA B N 1
ATOM 1454 C CA . ALA B 1 42 ? 59.295 12.010 44.425 1.00 18.88 42 ALA B CA 1
ATOM 1455 C C . ALA B 1 42 ? 60.785 12.247 44.545 1.00 19.18 42 ALA B C 1
ATOM 1456 O O . ALA B 1 42 ? 61.424 11.669 45.414 1.00 19.63 42 ALA B O 1
ATOM 1458 N N . ILE B 1 43 ? 61.322 13.092 43.665 1.00 19.11 43 ILE B N 1
ATOM 1459 C CA . ILE B 1 43 ? 62.738 13.451 43.697 1.00 19.37 43 ILE B CA 1
ATOM 1460 C C . ILE B 1 43 ? 63.031 14.148 45.024 1.00 19.78 43 ILE B C 1
ATOM 1461 O O . ILE B 1 43 ? 64.060 13.904 45.633 1.00 18.16 43 ILE B O 1
ATOM 1466 N N . GLY B 1 44 ? 62.114 15.011 45.463 1.00 17.51 44 GLY B N 1
ATOM 1467 C CA . GLY B 1 44 ? 62.286 15.762 46.711 1.00 18.96 44 GLY B CA 1
ATOM 1468 C C . GLY B 1 44 ? 62.293 14.877 47.943 1.00 17.15 44 GLY B C 1
ATOM 1469 O O . GLY B 1 44 ? 63.040 15.129 48.880 1.00 18.71 44 GLY B O 1
ATOM 1470 N N . ILE B 1 45 ? 61.438 13.852 47.938 1.00 17.19 45 ILE B N 1
ATOM 1471 C CA . ILE B 1 45 ? 61.467 12.790 48.952 1.00 15.35 45 ILE B CA 1
ATOM 1472 C C . ILE B 1 45 ? 62.765 11.958 48.888 1.00 15.56 45 ILE B C 1
ATOM 1473 O O . ILE B 1 45 ? 63.313 11.616 49.919 1.00 13.22 45 ILE B O 1
ATOM 1478 N N . SER B 1 46 ? 63.193 11.591 47.684 1.00 15.24 46 SER B N 1
ATOM 1479 C CA . SER B 1 46 ? 64.474 10.884 47.479 1.00 14.99 46 SER B CA 1
ATOM 1480 C C . SER B 1 46 ? 65.645 11.647 48.109 1.00 14.22 46 SER B C 1
ATOM 1481 O O . SER B 1 46 ? 66.492 11.059 48.799 1.00 13.68 46 SER B O 1
ATOM 1484 N N . LEU B 1 47 ? 65.666 12.958 47.874 1.00 12.85 47 LEU B N 1
ATOM 1485 C CA . LEU B 1 47 ? 66.744 13.826 48.344 1.00 14.03 47 LEU B CA 1
ATOM 1486 C C . LEU B 1 47 ? 66.749 14.063 49.857 1.00 14.10 47 LEU B C 1
ATOM 1487 O O . LEU B 1 47 ? 67.804 14.200 50.444 1.00 9.99 47 LEU B O 1
ATOM 1492 N N . LEU B 1 48 ? 65.576 14.138 50.480 1.00 11.76 48 LEU B N 1
ATOM 1493 C CA . LEU B 1 48 ? 65.486 14.239 51.940 1.00 12.74 48 LEU B CA 1
ATOM 1494 C C . LEU B 1 48 ? 66.015 12.962 52.605 1.00 11.19 48 LEU B C 1
ATOM 1495 O O . LEU B 1 48 ? 66.786 13.003 53.596 1.00 10.90 48 LEU B O 1
ATOM 1500 N N . LYS B 1 49 ? 65.596 11.827 52.049 1.00 10.94 49 LYS B N 1
ATOM 1501 C CA . LYS B 1 49 ? 66.023 10.513 52.516 1.00 11.53 49 LYS B CA 1
ATOM 1502 C C . LYS B 1 49 ? 67.536 10.327 52.388 1.00 11.46 49 LYS B C 1
ATOM 1503 O O . LYS B 1 49 ? 68.172 9.909 53.338 1.00 8.48 49 LYS B O 1
ATOM 1509 N N . LYS B 1 50 ? 68.078 10.648 51.217 1.00 11.83 50 LYS B N 1
ATOM 1510 C CA . LYS B 1 50 ? 69.539 10.613 50.967 1.00 12.78 50 LYS B CA 1
ATOM 1511 C C . LYS B 1 50 ? 70.334 11.330 52.074 1.00 14.76 50 LYS B C 1
ATOM 1512 O O . LYS B 1 50 ? 71.365 10.822 52.563 1.00 13.41 50 LYS B O 1
ATOM 1518 N N . SER B 1 51 ? 69.830 12.495 52.484 1.00 15.53 51 SER B N 1
ATOM 1519 C CA . SER B 1 51 ? 70.522 13.351 53.445 1.00 16.96 51 SER B CA 1
ATOM 1520 C C . SER B 1 51 ? 70.264 13.004 54.912 1.00 16.64 51 SER B C 1
ATOM 1521 O O . SER B 1 51 ? 70.817 13.647 55.799 1.00 18.23 51 SER B O 1
ATOM 1524 N N . GLY B 1 52 ? 69.453 11.979 55.162 1.00 14.68 52 GLY B N 1
ATOM 1525 C CA . GLY B 1 52 ? 69.278 11.449 56.518 1.00 14.54 52 GLY B CA 1
ATOM 1526 C C . GLY B 1 52 ? 67.923 11.772 57.140 1.00 15.91 52 GLY B C 1
ATOM 1527 O O . GLY B 1 52 ? 67.645 11.358 58.268 1.00 16.86 52 GLY B O 1
ATOM 1528 N N . ILE B 1 53 ? 67.095 12.515 56.412 1.00 15.63 53 ILE B N 1
ATOM 1529 C CA . ILE B 1 53 ? 65.759 12.880 56.900 1.00 18.27 53 ILE B CA 1
ATOM 1530 C C . ILE B 1 53 ? 64.744 11.821 56.497 1.00 17.53 53 ILE B C 1
ATOM 1531 O O . ILE B 1 53 ? 64.473 11.618 55.308 1.00 19.70 53 ILE B O 1
ATOM 1536 N N . GLU B 1 54 ? 64.182 11.148 57.492 1.00 19.23 54 GLU B N 1
ATOM 1537 C CA . GLU B 1 54 ? 63.114 10.191 57.250 1.00 20.74 54 GLU B CA 1
ATOM 1538 C C . GLU B 1 54 ? 61.807 10.888 56.784 1.00 21.59 54 GLU B C 1
ATOM 1539 O O . GLU B 1 54 ? 61.402 11.919 57.329 1.00 20.79 54 GLU B O 1
ATOM 1545 N N . VAL B 1 55 ? 61.180 10.341 55.747 1.00 20.94 55 VAL B N 1
ATOM 1546 C CA . VAL B 1 55 ? 59.883 10.854 55.282 1.00 19.09 55 VAL B CA 1
ATOM 1547 C C . VAL B 1 55 ? 58.805 9.784 55.490 1.00 19.27 55 VAL B C 1
ATOM 1548 O O . VAL B 1 55 ? 58.972 8.627 55.092 1.00 16.93 55 VAL B O 1
ATOM 1552 N N . ARG B 1 56 ? 57.712 10.174 56.146 1.00 17.96 56 ARG B N 1
ATOM 1553 C CA . ARG B 1 56 ? 56.601 9.260 56.387 1.00 18.46 56 ARG B CA 1
ATOM 1554 C C . ARG B 1 56 ? 55.261 9.859 55.907 1.00 19.48 56 ARG B C 1
ATOM 1555 O O . ARG B 1 56 ? 55.072 11.085 55.910 1.00 20.88 56 ARG B O 1
ATOM 1563 N N . LEU B 1 57 ? 54.356 8.997 55.450 1.00 18.16 57 LEU B N 1
ATOM 1564 C CA . LEU B 1 57 ? 53.099 9.456 54.858 1.00 18.47 57 LEU B CA 1
ATOM 1565 C C . LEU B 1 57 ? 51.931 9.154 55.796 1.00 18.08 57 LEU B C 1
ATOM 1566 O O . LEU B 1 57 ? 51.898 8.100 56.439 1.00 17.57 57 LEU B O 1
ATOM 1571 N N . ILE B 1 58 ? 50.981 10.084 55.879 1.00 18.32 58 ILE B N 1
ATOM 1572 C CA . ILE B 1 58 ? 49.891 9.968 56.859 1.00 17.60 58 ILE B CA 1
ATOM 1573 C C . ILE B 1 58 ? 48.568 10.320 56.176 1.00 17.97 58 ILE B C 1
ATOM 1574 O O . ILE B 1 58 ? 48.567 11.111 55.245 1.00 17.70 58 ILE B O 1
ATOM 1579 N N . SER B 1 59 ? 47.458 9.736 56.643 1.00 21.03 59 SER B N 1
ATOM 1580 C CA . SER B 1 59 ? 46.127 10.048 56.090 1.00 21.31 59 SER B CA 1
ATOM 1581 C C . SER B 1 59 ? 44.995 9.759 57.083 1.00 21.66 59 SER B C 1
ATOM 1582 O O . SER B 1 59 ? 45.055 8.780 57.835 1.00 21.26 59 SER B O 1
ATOM 1585 N N A GLU B 1 60 ? 43.981 10.628 57.094 0.50 22.18 60 GLU B N 1
ATOM 1586 N N B GLU B 1 60 ? 43.994 10.633 57.078 0.50 22.71 60 GLU B N 1
ATOM 1587 C CA A GLU B 1 60 ? 42.725 10.356 57.812 0.50 23.56 60 GLU B CA 1
ATOM 1588 C CA B GLU B 1 60 ? 42.727 10.422 57.773 0.50 24.68 60 GLU B CA 1
ATOM 1589 C C A GLU B 1 60 ? 41.891 9.327 57.055 0.50 24.48 60 GLU B C 1
ATOM 1590 C C B GLU B 1 60 ? 41.898 9.357 57.054 0.50 25.06 60 GLU B C 1
ATOM 1591 O O A GLU B 1 60 ? 41.097 8.600 57.653 0.50 25.08 60 GLU B O 1
ATOM 1592 O O B GLU B 1 60 ? 41.120 8.635 57.679 0.50 25.56 60 GLU B O 1
ATOM 1603 N N . ARG B 1 61 ? 42.103 9.267 55.740 1.00 25.84 61 ARG B N 1
ATOM 1604 C CA . ARG B 1 61 ? 41.307 8.433 54.834 1.00 27.25 61 ARG B CA 1
ATOM 1605 C C . ARG B 1 61 ? 41.688 6.955 54.837 1.00 30.08 61 ARG B C 1
ATOM 1606 O O . ARG B 1 61 ? 42.805 6.571 55.177 1.00 30.31 61 ARG B O 1
ATOM 1614 N N . ALA B 1 62 ? 40.706 6.141 54.471 1.00 20.00 62 ALA B N 1
ATOM 1615 C CA . ALA B 1 62 ? 40.832 4.693 54.349 1.00 20.00 62 ALA B CA 1
ATOM 1616 C C . ALA B 1 62 ? 41.424 4.303 52.999 1.00 20.00 62 ALA B C 1
ATOM 1617 O O . ALA B 1 62 ? 40.823 3.576 52.216 1.00 41.14 62 ALA B O 1
ATOM 1619 N N . CYS B 1 63 ? 42.617 4.853 52.713 1.00 42.41 63 CYS B N 1
ATOM 1620 C CA . CYS B 1 63 ? 43.218 4.765 51.379 1.00 44.85 63 CYS B CA 1
ATOM 1621 C C . CYS B 1 63 ? 43.271 3.337 50.855 1.00 45.31 63 CYS B C 1
ATOM 1622 O O . CYS B 1 63 ? 43.632 2.411 51.592 1.00 46.13 63 CYS B O 1
ATOM 1625 N N . SER B 1 64 ? 42.899 3.181 49.582 1.00 45.39 64 SER B N 1
ATOM 1626 C CA . SER B 1 64 ? 42.989 1.913 48.852 1.00 46.58 64 SER B CA 1
ATOM 1627 C C . SER B 1 64 ? 44.270 1.172 49.219 1.00 47.52 64 SER B C 1
ATOM 1628 O O . SER B 1 64 ? 45.368 1.745 49.184 1.00 48.37 64 SER B O 1
ATOM 1631 N N . LYS B 1 65 ? 44.120 -0.117 49.510 1.00 20.00 65 LYS B N 1
ATOM 1632 C CA . LYS B 1 65 ? 45.012 -0.827 50.416 1.00 20.00 65 LYS B CA 1
ATOM 1633 C C . LYS B 1 65 ? 46.460 -0.733 49.959 1.00 20.00 65 LYS B C 1
ATOM 1634 O O . LYS B 1 65 ? 47.302 -0.177 50.665 1.00 48.93 65 LYS B O 1
ATOM 1636 N N . GLN B 1 66 ? 46.756 -1.275 48.781 1.00 47.26 66 GLN B N 1
ATOM 1637 C CA . GLN B 1 66 ? 48.099 -1.166 48.251 1.00 45.83 66 GLN B CA 1
ATOM 1638 C C . GLN B 1 66 ? 48.318 -0.451 46.931 1.00 44.40 66 GLN B C 1
ATOM 1639 O O . GLN B 1 66 ? 49.265 -0.695 46.225 1.00 44.12 66 GLN B O 1
ATOM 1645 N N . THR B 1 67 ? 47.418 0.447 46.624 1.00 44.21 67 THR B N 1
ATOM 1646 C CA . THR B 1 67 ? 47.721 1.631 45.841 1.00 43.38 67 THR B CA 1
ATOM 1647 C C . THR B 1 67 ? 48.946 2.276 46.497 1.00 43.09 67 THR B C 1
ATOM 1648 O O . THR B 1 67 ? 49.814 2.811 45.809 1.00 42.29 67 THR B O 1
ATOM 1652 N N . LEU B 1 68 ? 49.011 2.172 47.829 1.00 43.32 68 LEU B N 1
ATOM 1653 C CA . LEU B 1 68 ? 50.083 2.741 48.655 1.00 44.33 68 LEU B CA 1
ATOM 1654 C C . LEU B 1 68 ? 51.505 2.285 48.293 1.00 43.24 68 LEU B C 1
ATOM 1655 O O . LEU B 1 68 ? 52.376 3.119 48.068 1.00 44.17 68 LEU B O 1
ATOM 1657 N N . SER B 1 69 ? 51.743 0.977 48.239 1.00 42.63 69 SER B N 1
ATOM 1658 C CA . SER B 1 69 ? 53.085 0.458 47.939 1.00 40.77 69 SER B CA 1
ATOM 1659 C C . SER B 1 69 ? 53.450 0.669 46.471 1.00 39.17 69 SER B C 1
ATOM 1660 O O . SER B 1 69 ? 54.632 0.821 46.120 1.00 37.09 69 SER B O 1
ATOM 1663 N N . ALA B 1 70 ? 52.421 0.690 45.624 1.00 37.73 70 ALA B N 1
ATOM 1664 C CA . ALA B 1 70 ? 52.589 0.937 44.196 1.00 36.75 70 ALA B CA 1
ATOM 1665 C C . ALA B 1 70 ? 53.186 2.320 43.904 1.00 35.97 70 ALA B C 1
ATOM 1666 O O . ALA B 1 70 ? 53.551 2.611 42.760 1.00 36.57 70 ALA B O 1
ATOM 1668 N N . LEU B 1 71 ? 53.299 3.151 44.944 1.00 33.39 71 LEU B N 1
ATOM 1669 C CA . LEU B 1 71 ? 53.900 4.490 44.837 1.00 32.57 71 LEU B CA 1
ATOM 1670 C C . LEU B 1 71 ? 55.412 4.453 44.730 1.00 31.36 71 LEU B C 1
ATOM 1671 O O . LEU B 1 71 ? 56.028 5.450 44.357 1.00 29.93 71 LEU B O 1
ATOM 1676 N N . LYS B 1 72 ? 56.000 3.308 45.083 1.00 30.94 72 LYS B N 1
ATOM 1677 C CA . LYS B 1 72 ? 57.455 3.106 45.069 1.00 31.20 72 LYS B CA 1
ATOM 1678 C C . LYS B 1 72 ? 58.251 4.231 45.747 1.00 30.42 72 LYS B C 1
ATOM 1679 O O . LYS B 1 72 ? 59.291 4.650 45.240 1.00 33.54 72 LYS B O 1
ATOM 1685 N N . LEU B 1 73 ? 57.761 4.717 46.887 1.00 28.00 73 LEU B N 1
ATOM 1686 C CA . LEU B 1 73 ? 58.401 5.841 47.582 1.00 24.21 73 LEU B CA 1
ATOM 1687 C C . LEU B 1 73 ? 59.225 5.460 48.809 1.00 23.56 73 LEU B C 1
ATOM 1688 O O . LEU B 1 73 ? 59.970 6.293 49.338 1.00 20.87 73 LEU B O 1
ATOM 1693 N N . ASP B 1 74 ? 59.085 4.215 49.259 1.00 23.08 74 ASP B N 1
ATOM 1694 C CA . ASP B 1 74 ? 59.873 3.676 50.384 1.00 23.89 74 ASP B CA 1
ATOM 1695 C C . ASP B 1 74 ? 59.686 4.491 51.679 1.00 24.63 74 ASP B C 1
ATOM 1696 O O . ASP B 1 74 ? 60.638 4.802 52.397 1.00 23.21 74 ASP B O 1
ATOM 1701 N N . CYS B 1 75 ? 58.432 4.834 51.967 1.00 25.50 75 CYS B N 1
ATOM 1702 C CA . CYS B 1 75 ? 58.093 5.600 53.153 1.00 25.69 75 CYS B CA 1
ATOM 1703 C C . CYS B 1 75 ? 57.129 4.764 53.972 1.00 27.21 75 CYS B C 1
ATOM 1704 O O . CYS B 1 75 ? 56.188 4.191 53.415 1.00 28.80 75 CYS B O 1
ATOM 1707 N N . LYS B 1 76 ? 57.382 4.666 55.278 1.00 20.00 76 LYS B N 1
ATOM 1708 C CA . LYS B 1 76 ? 56.442 4.045 56.206 1.00 20.00 76 LYS B CA 1
ATOM 1709 C C . LYS B 1 76 ? 55.200 4.929 56.202 1.00 20.00 76 LYS B C 1
ATOM 1710 O O . LYS B 1 76 ? 55.315 6.159 56.235 1.00 27.64 76 LYS B O 1
ATOM 1712 N N . THR B 1 77 ? 54.030 4.303 56.116 1.00 28.08 77 THR B N 1
ATOM 1713 C CA . THR B 1 77 ? 52.766 5.046 56.033 1.00 29.68 77 THR B CA 1
ATOM 1714 C C . THR B 1 77 ? 51.760 4.544 57.069 1.00 29.49 77 THR B C 1
ATOM 1715 O O . THR B 1 77 ? 51.839 3.405 57.530 1.00 29.26 77 THR B O 1
ATOM 1719 N N . GLU B 1 78 ? 50.826 5.415 57.442 1.00 20.00 78 GLU B N 1
ATOM 1720 C CA . GLU B 1 78 ? 49.696 5.034 58.286 1.00 20.00 78 GLU B CA 1
ATOM 1721 C C . GLU B 1 78 ? 48.492 5.789 57.754 1.00 20.00 78 GLU B C 1
ATOM 1722 O O . GLU B 1 78 ? 48.509 7.020 57.663 1.00 25.54 78 GLU B O 1
ATOM 1728 N N . VAL B 1 79 ? 47.469 5.034 57.374 1.00 24.61 79 VAL B N 1
ATOM 1729 C CA . VAL B 1 79 ? 46.231 5.608 56.872 1.00 23.84 79 VAL B CA 1
ATOM 1730 C C . VAL B 1 79 ? 45.115 5.438 57.913 1.00 23.52 79 VAL B C 1
ATOM 1731 O O . VAL B 1 79 ? 45.348 4.903 59.008 1.00 18.69 79 VAL B O 1
ATOM 1735 N N . SER B 1 80 ? 43.913 5.905 57.584 1.00 22.33 80 SER B N 1
ATOM 1736 C CA . SER B 1 80 ? 42.776 5.822 58.505 1.00 22.68 80 SER B CA 1
ATOM 1737 C C . SER B 1 80 ? 43.105 6.395 59.896 1.00 21.80 80 SER B C 1
ATOM 1738 O O . SER B 1 80 ? 42.823 5.771 60.912 1.00 19.91 80 SER B O 1
ATOM 1741 N N . VAL B 1 81 ? 43.700 7.583 59.918 1.00 23.25 81 VAL B N 1
ATOM 1742 C CA . VAL B 1 81 ? 44.129 8.202 61.166 1.00 23.42 81 VAL B CA 1
ATOM 1743 C C . VAL B 1 81 ? 43.135 9.262 61.627 1.00 23.59 81 VAL B C 1
ATOM 1744 O O . VAL B 1 81 ? 42.860 10.223 60.908 1.00 22.28 81 VAL B O 1
ATOM 1748 N N . SER B 1 82 ? 42.599 9.082 62.830 1.00 25.23 82 SER B N 1
ATOM 1749 C CA . SER B 1 82 ? 41.655 10.037 63.398 1.00 26.66 82 SER B CA 1
ATOM 1750 C C . SER B 1 82 ? 42.340 11.123 64.235 1.00 26.99 82 SER B C 1
ATOM 1751 O O . SER B 1 82 ? 41.846 12.256 64.306 1.00 28.44 82 SER B O 1
ATOM 1754 N N . ASP B 1 83 ? 43.460 10.768 64.872 1.00 24.48 83 ASP B N 1
ATOM 1755 C CA . ASP B 1 83 ? 44.237 11.704 65.686 1.00 23.36 83 ASP B CA 1
ATOM 1756 C C . ASP B 1 83 ? 45.667 11.754 65.157 1.00 22.29 83 ASP B C 1
ATOM 1757 O O . ASP B 1 83 ? 46.541 10.996 65.597 1.00 23.53 83 ASP B O 1
ATOM 1762 N N . LYS B 1 84 ? 45.893 12.647 64.197 1.00 20.35 84 LYS B N 1
ATOM 1763 C CA . LYS B 1 84 ? 47.198 12.770 63.542 1.00 19.00 84 LYS B CA 1
ATOM 1764 C C . LYS B 1 84 ? 48.298 13.269 64.475 1.00 20.04 84 LYS B C 1
ATOM 1765 O O . LYS B 1 84 ? 49.482 12.997 64.241 1.00 18.95 84 LYS B O 1
ATOM 1771 N N . LEU B 1 85 ? 47.920 14.015 65.511 1.00 22.12 85 LEU B N 1
ATOM 1772 C CA . LEU B 1 85 ? 48.898 14.459 66.506 1.00 25.33 85 LEU B CA 1
ATOM 1773 C C . LEU B 1 85 ? 49.420 13.284 67.315 1.00 28.19 85 LEU B C 1
ATOM 1774 O O . LEU B 1 85 ? 50.613 13.223 67.616 1.00 29.43 85 LEU B O 1
ATOM 1779 N N . ALA B 1 86 ? 48.527 12.347 67.639 1.00 30.06 86 ALA B N 1
ATOM 1780 C CA . ALA B 1 86 ? 48.886 11.154 68.410 1.00 31.88 86 ALA B CA 1
ATOM 1781 C C . ALA B 1 86 ? 49.908 10.293 67.669 1.00 33.07 86 ALA B C 1
ATOM 1782 O O . ALA B 1 86 ? 50.997 10.038 68.181 1.00 31.45 86 ALA B O 1
ATOM 1784 N N . THR B 1 87 ? 49.545 9.867 66.460 1.00 32.62 87 THR B N 1
ATOM 1785 C CA . THR B 1 87 ? 50.393 9.020 65.617 1.00 31.86 87 THR B CA 1
ATOM 1786 C C . THR B 1 87 ? 51.759 9.646 65.319 1.00 31.35 87 THR B C 1
ATOM 1787 O O . THR B 1 87 ? 52.785 8.936 65.456 1.00 30.34 87 THR B O 1
ATOM 1791 N N . VAL B 1 88 ? 51.756 10.971 64.908 1.00 18.56 88 VAL B N 1
ATOM 1792 C CA . VAL B 1 88 ? 52.996 11.691 64.612 1.00 18.07 88 VAL B CA 1
ATOM 1793 C C . VAL B 1 88 ? 53.850 11.768 65.873 1.00 17.83 88 VAL B C 1
ATOM 1794 O O . VAL B 1 88 ? 55.078 11.625 65.850 1.00 18.62 88 VAL B O 1
ATOM 1798 N N . ASP B 1 89 ? 53.190 11.957 67.014 1.00 19.80 89 ASP B N 1
ATOM 1799 C CA . ASP B 1 89 ? 53.866 11.945 68.305 1.00 19.63 89 ASP B CA 1
ATOM 1800 C C . ASP B 1 89 ? 54.376 10.547 68.691 1.00 18.09 89 ASP B C 1
ATOM 1801 O O . ASP B 1 89 ? 55.384 10.402 69.580 1.00 19.90 89 ASP B O 1
ATOM 1806 N N . GLU B 1 90 ? 53.673 9.526 68.222 1.00 17.25 90 GLU B N 1
ATOM 1807 C CA . GLU B 1 90 ? 54.152 8.142 68.307 1.00 17.53 90 GLU B CA 1
ATOM 1808 C C . GLU B 1 90 ? 55.407 7.867 67.476 1.00 17.61 90 GLU B C 1
ATOM 1809 O O . GLU B 1 90 ? 56.336 7.172 67.927 1.00 17.65 90 GLU B O 1
ATOM 1815 N N . TRP B 1 91 ? 55.406 8.397 66.251 1.00 17.17 91 TRP B N 1
ATOM 1816 C CA . TRP B 1 91 ? 56.577 8.341 65.396 1.00 18.03 91 TRP B CA 1
ATOM 1817 C C . TRP B 1 91 ? 57.720 9.122 66.060 1.00 17.00 91 TRP B C 1
ATOM 1818 O O . TRP B 1 91 ? 58.861 8.637 66.105 1.00 22.52 91 TRP B O 1
ATOM 1829 N N . ARG B 1 92 ? 57.388 10.299 66.616 1.00 16.31 92 ARG B N 1
ATOM 1830 C CA . ARG B 1 92 ? 58.365 11.170 67.275 1.00 17.10 92 ARG B CA 1
ATOM 1831 C C . ARG B 1 92 ? 59.095 10.400 68.360 1.00 19.33 92 ARG B C 1
ATOM 1832 O O . ARG B 1 92 ? 60.327 10.357 68.357 1.00 20.05 92 ARG B O 1
ATOM 1840 N N . LYS B 1 93 ? 58.321 9.786 69.261 1.00 19.82 93 LYS B N 1
ATOM 1841 C CA . LYS B 1 93 ? 58.857 9.008 70.389 1.00 21.05 93 LYS B CA 1
ATOM 1842 C C . LYS B 1 93 ? 59.683 7.801 69.904 1.00 22.67 93 LYS B C 1
ATOM 1843 O O . LYS B 1 93 ? 60.704 7.466 70.501 1.00 23.32 93 LYS B O 1
ATOM 1849 N N . GLU B 1 94 ? 59.251 7.177 68.803 1.00 22.15 94 GLU B N 1
ATOM 1850 C CA . GLU B 1 94 ? 59.943 6.005 68.240 1.00 23.86 94 GLU B CA 1
ATOM 1851 C C . GLU B 1 94 ? 61.354 6.324 67.734 1.00 23.51 94 GLU B C 1
ATOM 1852 O O . GLU B 1 94 ? 62.320 5.642 68.095 1.00 22.54 94 GLU B O 1
ATOM 1858 N N . MET B 1 95 ? 61.477 7.352 66.896 1.00 22.80 95 MET B N 1
ATOM 1859 C CA . MET B 1 95 ? 62.798 7.741 66.406 1.00 22.74 95 MET B CA 1
ATOM 1860 C C . MET B 1 95 ? 63.552 8.673 67.370 1.00 23.75 95 MET B C 1
ATOM 1861 O O . MET B 1 95 ? 64.437 9.433 66.954 1.00 24.03 95 MET B O 1
ATOM 1866 N N . GLY B 1 96 ? 63.208 8.581 68.658 1.00 24.99 96 GLY B N 1
ATOM 1867 C CA . GLY B 1 96 ? 63.918 9.304 69.737 1.00 23.33 96 GLY B CA 1
ATOM 1868 C C . GLY B 1 96 ? 64.023 10.825 69.489 1.00 22.30 96 GLY B C 1
ATOM 1869 O O . GLY B 1 96 ? 65.138 11.520 70.031 1.00 22.03 96 GLY B O 1
ATOM 1870 N N . LEU B 1 97 ? 62.835 11.367 68.949 1.00 21.41 97 LEU B N 1
ATOM 1871 C CA . LEU B 1 97 ? 62.953 12.687 68.343 1.00 20.29 97 LEU B CA 1
ATOM 1872 C C . LEU B 1 97 ? 62.327 13.778 69.208 1.00 20.65 97 LEU B C 1
ATOM 1873 O O . LEU B 1 97 ? 61.499 13.474 70.234 1.00 19.40 97 LEU B O 1
ATOM 1878 N N . CYS B 1 98 ? 62.748 15.044 68.806 1.00 21.22 98 CYS B N 1
ATOM 1879 C CA . CYS B 1 98 ? 62.188 16.244 69.383 1.00 21.51 98 CYS B CA 1
ATOM 1880 C C . CYS B 1 98 ? 61.219 16.972 68.413 1.00 22.96 98 CYS B C 1
ATOM 1881 O O . CYS B 1 98 ? 61.426 16.939 67.168 1.00 21.90 98 CYS B O 1
ATOM 1884 N N . TRP B 1 99 ? 60.180 17.643 68.976 1.00 21.65 99 TRP B N 1
ATOM 1885 C CA . TRP B 1 99 ? 59.137 18.314 68.143 1.00 22.90 99 TRP B CA 1
ATOM 1886 C C . TRP B 1 99 ? 59.707 19.348 67.173 1.00 22.98 99 TRP B C 1
ATOM 1887 O O . TRP B 1 99 ? 59.128 19.567 66.089 1.00 21.86 99 TRP B O 1
ATOM 1898 N N . LYS B 1 100 ? 60.835 19.973 67.574 1.00 20.00 100 LYS B N 1
ATOM 1899 C CA . LYS B 1 100 ? 61.533 20.953 66.732 1.00 20.00 100 LYS B CA 1
ATOM 1900 C C . LYS B 1 100 ? 62.240 20.322 65.505 1.00 20.00 100 LYS B C 1
ATOM 1901 O O . LYS B 1 100 ? 62.495 21.003 64.479 1.00 24.65 100 LYS B O 1
ATOM 1907 N N . GLU B 1 101 ? 62.535 19.025 65.605 1.00 22.36 101 GLU B N 1
ATOM 1908 C CA . GLU B 1 101 ? 63.155 18.297 64.496 1.00 22.68 101 GLU B CA 1
ATOM 1909 C C . GLU B 1 101 ? 62.082 17.575 63.656 1.00 20.53 101 GLU B C 1
ATOM 1910 O O . GLU B 1 101 ? 62.392 16.916 62.650 1.00 21.68 101 GLU B O 1
ATOM 1916 N N . VAL B 1 102 ? 60.800 17.709 64.059 1.00 19.79 102 VAL B N 1
ATOM 1917 C CA . VAL B 1 102 ? 59.742 17.175 63.211 1.00 21.10 102 VAL B CA 1
ATOM 1918 C C . VAL B 1 102 ? 59.236 18.275 62.273 1.00 20.83 102 VAL B C 1
ATOM 1919 O O . VAL B 1 102 ? 58.901 19.378 62.709 1.00 21.65 102 VAL B O 1
ATOM 1923 N N . ALA B 1 103 ? 59.238 17.975 60.962 1.00 18.70 103 ALA B N 1
ATOM 1924 C CA . ALA B 1 103 ? 58.572 18.821 59.988 1.00 17.62 103 ALA B CA 1
ATOM 1925 C C . ALA B 1 103 ? 57.247 18.168 59.571 1.00 19.60 103 ALA B C 1
ATOM 1926 O O . ALA B 1 103 ? 57.059 16.946 59.726 1.00 19.68 103 ALA B O 1
ATOM 1928 N N . TYR B 1 104 ? 56.335 18.995 59.060 1.00 17.86 104 TYR B N 1
ATOM 1929 C CA . TYR B 1 104 ? 54.991 18.553 58.650 1.00 16.02 104 TYR B CA 1
ATOM 1930 C C . TYR B 1 104 ? 54.524 19.442 57.516 1.00 14.87 104 TYR B C 1
ATOM 1931 O O . TYR B 1 104 ? 54.491 20.671 57.648 1.00 15.34 104 TYR B O 1
ATOM 1940 N N . LEU B 1 105 ? 54.181 18.812 56.400 1.00 15.90 105 LEU B N 1
ATOM 1941 C CA . LEU B 1 105 ? 53.459 19.477 55.332 1.00 17.95 105 LEU B CA 1
ATOM 1942 C C . LEU B 1 105 ? 52.007 18.994 55.432 1.00 17.07 105 LEU B C 1
ATOM 1943 O O . LEU B 1 105 ? 51.718 17.801 55.366 1.00 17.77 105 LEU B O 1
ATOM 1948 N N . GLY B 1 106 ? 51.111 19.936 55.622 1.00 18.90 106 GLY B N 1
ATOM 1949 C CA . GLY B 1 106 ? 49.689 19.607 55.834 1.00 19.03 106 GLY B CA 1
ATOM 1950 C C . GLY B 1 106 ? 48.818 20.444 54.934 1.00 20.97 106 GLY B C 1
ATOM 1951 O O . GLY B 1 106 ? 49.318 21.319 54.241 1.00 20.35 106 GLY B O 1
ATOM 1952 N N . ASN B 1 107 ? 47.525 20.140 54.872 1.00 19.07 107 ASN B N 1
ATOM 1953 C CA . ASN B 1 107 ? 46.613 20.901 54.053 1.00 20.08 107 ASN B CA 1
ATOM 1954 C C . ASN B 1 107 ? 45.193 21.056 54.641 1.00 17.47 107 ASN B C 1
ATOM 1955 O O . ASN B 1 107 ? 44.472 21.928 54.250 1.00 18.00 107 ASN B O 1
ATOM 1960 N N . GLU B 1 108 ? 44.861 20.181 55.572 1.00 14.93 108 GLU B N 1
ATOM 1961 C CA . GLU B 1 108 ? 43.496 20.068 56.104 1.00 15.81 108 GLU B CA 1
ATOM 1962 C C . GLU B 1 108 ? 43.313 20.445 57.564 1.00 15.90 108 GLU B C 1
ATOM 1963 O O . GLU B 1 108 ? 44.267 20.509 58.346 1.00 17.18 108 GLU B O 1
ATOM 1969 N N . VAL B 1 109 ? 42.059 20.705 57.932 1.00 11.03 109 VAL B N 1
ATOM 1970 C CA . VAL B 1 109 ? 41.701 20.995 59.299 1.00 11.78 109 VAL B CA 1
ATOM 1971 C C . VAL B 1 109 ? 42.223 19.934 60.250 1.00 11.86 109 VAL B C 1
ATOM 1972 O O . VAL B 1 109 ? 42.616 20.244 61.371 1.00 9.96 109 VAL B O 1
ATOM 1976 N N . SER B 1 110 ? 42.218 18.683 59.811 1.00 13.44 110 SER B N 1
ATOM 1977 C CA . SER B 1 110 ? 42.661 17.604 60.689 1.00 15.60 110 SER B CA 1
ATOM 1978 C C . SER B 1 110 ? 44.189 17.618 60.857 1.00 17.34 110 SER B C 1
ATOM 1979 O O . SER B 1 110 ? 44.725 16.875 61.679 1.00 18.89 110 SER B O 1
ATOM 1982 N N . ASP B 1 111 ? 44.869 18.458 60.076 1.00 16.36 111 ASP B N 1
ATOM 1983 C CA . ASP B 1 111 ? 46.337 18.614 60.167 1.00 17.06 111 ASP B CA 1
ATOM 1984 C C . ASP B 1 111 ? 46.768 19.683 61.182 1.00 18.24 111 ASP B C 1
ATOM 1985 O O . ASP B 1 111 ? 47.927 19.714 61.600 1.00 20.51 111 ASP B O 1
ATOM 1990 N N . GLU B 1 112 ? 45.832 20.534 61.608 1.00 18.21 112 GLU B N 1
ATOM 1991 C CA . GLU B 1 112 ? 46.166 21.730 62.383 1.00 18.70 112 GLU B CA 1
ATOM 1992 C C . GLU B 1 112 ? 46.905 21.466 63.714 1.00 21.23 112 GLU B C 1
ATOM 1993 O O . GLU B 1 112 ? 47.89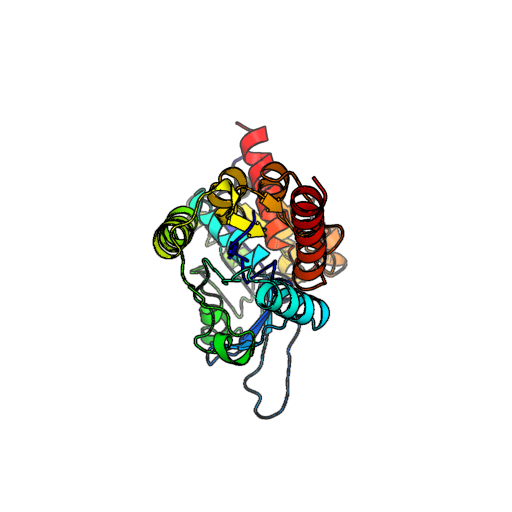7 22.140 63.999 1.00 20.68 112 GLU B O 1
ATOM 1999 N N . GLU B 1 113 ? 46.431 20.489 64.501 1.00 20.49 113 GLU B N 1
ATOM 2000 C CA . GLU B 1 113 ? 47.114 20.053 65.734 1.00 20.15 113 GLU B CA 1
ATOM 2001 C C . GLU B 1 113 ? 48.604 19.774 65.506 1.00 20.54 113 GLU B C 1
ATOM 2002 O O . GLU B 1 113 ? 49.457 20.208 66.277 1.00 20.39 113 GLU B O 1
ATOM 2008 N N . CYS B 1 114 ? 48.901 19.053 64.439 1.00 20.73 114 CYS B N 1
ATOM 2009 C CA . CYS B 1 114 ? 50.271 18.757 64.048 1.00 21.33 114 CYS B CA 1
ATOM 2010 C C . CYS B 1 114 ? 51.022 19.992 63.567 1.00 21.75 114 CYS B C 1
ATOM 2011 O O . CYS B 1 114 ? 52.124 20.268 64.049 1.00 22.38 114 CYS B O 1
ATOM 2014 N N . LEU B 1 115 ? 50.425 20.738 62.634 1.00 21.78 115 LEU B N 1
ATOM 2015 C CA . LEU B 1 115 ? 51.074 21.935 62.077 1.00 22.15 115 LEU B CA 1
ATOM 2016 C C . LEU B 1 115 ? 51.555 22.920 63.151 1.00 23.68 115 LEU B C 1
ATOM 2017 O O . LEU B 1 115 ? 52.680 23.407 63.087 1.00 23.90 115 LEU B O 1
ATOM 2022 N N . LYS B 1 116 ? 50.697 23.204 64.130 1.00 23.30 116 LYS B N 1
ATOM 2023 C CA . LYS B 1 116 ? 51.004 24.200 65.162 1.00 26.18 116 LYS B CA 1
ATOM 2024 C C . LYS B 1 116 ? 52.030 23.686 66.193 1.00 26.09 116 LYS B C 1
ATOM 2025 O O . LYS B 1 116 ? 52.655 24.473 66.915 1.00 26.91 116 LYS B O 1
ATOM 2031 N N . ARG B 1 117 ? 52.213 22.364 66.225 1.00 20.00 117 ARG B N 1
ATOM 2032 C CA . ARG B 1 117 ? 53.044 21.706 67.231 1.00 20.00 117 ARG B CA 1
ATOM 2033 C C . ARG B 1 117 ? 54.485 21.474 66.754 1.00 20.00 117 ARG B C 1
ATOM 2034 O O . ARG B 1 117 ? 55.430 21.598 67.539 1.00 29.81 117 ARG B O 1
ATOM 2042 N N . VAL B 1 118 ? 54.637 21.148 65.474 1.00 28.20 118 VAL B N 1
ATOM 2043 C CA . VAL B 1 118 ? 55.933 20.751 64.897 1.00 29.23 118 VAL B CA 1
ATOM 2044 C C . VAL B 1 118 ? 56.952 21.899 64.839 1.00 29.41 118 VAL B C 1
ATOM 2045 O O . VAL B 1 118 ? 56.580 23.074 64.904 1.00 30.93 118 VAL B O 1
ATOM 2049 N N . GLY B 1 119 ? 58.233 21.546 64.713 1.00 29.79 119 GLY B N 1
ATOM 2050 C CA . GLY B 1 119 ? 59.304 22.526 64.547 1.00 29.26 119 GLY B CA 1
ATOM 2051 C C . GLY B 1 119 ? 59.210 23.356 63.280 1.00 27.48 119 GLY B C 1
ATOM 2052 O O . GLY B 1 119 ? 59.452 24.563 63.312 1.00 29.04 119 GLY B O 1
ATOM 2053 N N . LEU B 1 120 ? 58.863 22.711 62.163 1.00 23.94 120 LEU B N 1
ATOM 2054 C CA . LEU B 1 120 ? 58.693 23.413 60.887 1.00 22.61 120 LEU B CA 1
ATOM 2055 C C . LEU B 1 120 ? 57.419 22.993 60.134 1.00 19.70 120 LEU B C 1
ATOM 2056 O O . LEU B 1 120 ? 57.290 21.856 59.671 1.00 17.26 120 LEU B O 1
ATOM 2061 N N . SER B 1 121 ? 56.496 23.941 60.002 1.00 20.04 121 SER B N 1
ATOM 2062 C CA . SER B 1 121 ? 55.192 23.709 59.382 1.00 18.30 121 SER B CA 1
ATOM 2063 C C . SER B 1 121 ? 55.078 24.370 58.008 1.00 17.99 121 SER B C 1
ATOM 2064 O O . SER B 1 121 ? 55.578 25.484 57.792 1.00 19.18 121 SER B O 1
ATOM 2067 N N . ALA B 1 122 ? 54.416 23.682 57.085 1.00 14.91 122 ALA B N 1
ATOM 2068 C CA . ALA B 1 122 ? 54.086 24.251 55.789 1.00 16.55 122 ALA B CA 1
ATOM 2069 C C . ALA B 1 122 ? 52.763 23.725 55.238 1.00 17.65 122 ALA B C 1
ATOM 2070 O O . ALA B 1 122 ? 52.283 22.662 55.638 1.00 17.54 122 ALA B O 1
ATOM 2072 N N . VAL B 1 123 ? 52.212 24.459 54.276 1.00 17.00 123 VAL B N 1
ATOM 2073 C CA . VAL B 1 123 ? 51.087 23.968 53.493 1.00 16.46 123 VAL B CA 1
ATOM 2074 C C . VAL B 1 123 ? 51.249 24.299 52.016 1.00 18.82 123 VAL B C 1
ATOM 2075 O O . VAL B 1 123 ? 51.939 25.280 51.673 1.00 19.90 123 VAL B O 1
ATOM 2079 N N . PRO B 1 124 ? 50.595 23.508 51.134 1.00 17.70 124 PRO B N 1
ATOM 2080 C CA . PRO B 1 124 ? 50.556 23.875 49.727 1.00 19.88 124 PRO B CA 1
ATOM 2081 C C . PRO B 1 124 ? 49.671 25.092 49.471 1.00 19.74 124 PRO B C 1
ATOM 2082 O O . PRO B 1 124 ? 48.864 25.474 50.331 1.00 22.61 124 PRO B O 1
ATOM 2086 N N . ALA B 1 125 ? 49.817 25.677 48.283 1.00 19.54 125 ALA B N 1
ATOM 2087 C CA . ALA B 1 125 ? 49.117 26.898 47.914 1.00 21.51 125 ALA B CA 1
ATOM 2088 C C . ALA B 1 125 ? 47.596 26.752 48.050 1.00 21.37 125 ALA B C 1
ATOM 2089 O O . ALA B 1 125 ? 46.902 27.721 48.315 1.00 21.87 125 ALA B O 1
ATOM 2091 N N . ASP B 1 126 ? 47.098 25.531 47.866 1.00 24.54 126 ASP B N 1
ATOM 2092 C CA . ASP B 1 126 ? 45.652 25.257 47.852 1.00 25.67 126 ASP B CA 1
ATOM 2093 C C . ASP B 1 126 ? 45.112 24.601 49.127 1.00 25.01 126 ASP B C 1
ATOM 2094 O O . ASP B 1 126 ? 44.056 23.968 49.107 1.00 26.27 126 ASP B O 1
ATOM 2099 N N . ALA B 1 127 ? 45.825 24.759 50.234 1.00 24.14 127 ALA B N 1
ATOM 2100 C CA . ALA B 1 127 ? 45.381 24.225 51.512 1.00 22.61 127 ALA B CA 1
ATOM 2101 C C . ALA B 1 127 ? 44.186 25.035 52.009 1.00 24.00 127 ALA B C 1
ATOM 2102 O O . ALA B 1 127 ? 43.982 26.190 51.588 1.00 22.09 127 ALA B O 1
ATOM 2104 N N . CYS B 1 128 ? 43.408 24.441 52.912 1.00 22.86 128 CYS B N 1
ATOM 2105 C CA . CYS B 1 128 ? 42.307 25.158 53.516 1.00 23.11 128 CYS B CA 1
ATOM 2106 C C . CYS B 1 128 ? 42.815 26.349 54.331 1.00 23.93 128 CYS B C 1
ATOM 2107 O O . CYS B 1 128 ? 43.946 26.341 54.848 1.00 20.71 128 CYS B O 1
ATOM 2110 N N . SER B 1 129 ? 41.967 27.368 54.431 1.00 22.83 129 SER B N 1
ATOM 2111 C CA . SER B 1 129 ? 42.268 28.579 55.171 1.00 24.85 129 SER B CA 1
ATOM 2112 C C . SER B 1 129 ? 42.814 28.271 56.566 1.00 24.76 129 SER B C 1
ATOM 2113 O O . SER B 1 129 ? 43.771 28.902 57.006 1.00 25.63 129 SER B O 1
ATOM 2116 N N . GLY B 1 130 ? 42.238 27.271 57.228 1.00 24.17 130 GLY B N 1
ATOM 2117 C CA . GLY B 1 130 ? 42.610 26.915 58.596 1.00 23.51 130 GLY B CA 1
ATOM 2118 C C . GLY B 1 130 ? 44.016 26.358 58.747 1.00 23.36 130 GLY B C 1
ATOM 2119 O O . GLY B 1 130 ? 44.705 26.661 59.728 1.00 23.77 130 GLY B O 1
ATOM 2120 N N . ALA B 1 131 ? 44.428 25.532 57.790 1.00 23.01 131 ALA B N 1
ATOM 2121 C CA . ALA B 1 131 ? 45.781 24.971 57.769 1.00 22.90 131 ALA B CA 1
ATOM 2122 C C . ALA B 1 131 ? 46.808 26.055 57.431 1.00 23.56 131 ALA B C 1
ATOM 2123 O O . ALA B 1 1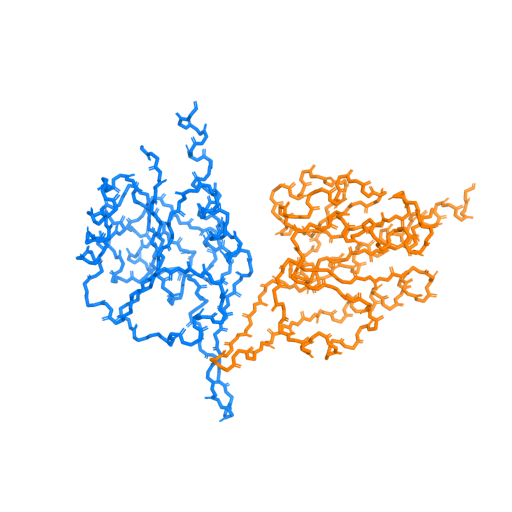31 ? 47.914 26.055 57.981 1.00 24.54 131 ALA B O 1
ATOM 2125 N N . GLN B 1 132 ? 46.425 26.971 56.537 1.00 23.44 132 GLN B N 1
ATOM 2126 C CA . GLN B 1 132 ? 47.243 28.133 56.159 1.00 22.51 132 GLN B CA 1
ATOM 2127 C C . GLN B 1 132 ? 47.562 29.056 57.332 1.00 21.08 132 GLN B C 1
ATOM 2128 O O . GLN B 1 132 ? 48.689 29.533 57.446 1.00 18.54 132 GLN B O 1
ATOM 2134 N N . LYS B 1 133 ? 46.566 29.312 58.180 1.00 19.09 133 LYS B N 1
ATOM 2135 C CA . LYS B 1 133 ? 46.717 30.144 59.386 1.00 20.09 133 LYS B CA 1
ATOM 2136 C C . LYS B 1 133 ? 47.632 29.505 60.441 1.00 18.44 133 LYS B C 1
ATOM 2137 O O . LYS B 1 133 ? 48.218 30.202 61.267 1.00 17.60 133 LYS B O 1
ATOM 2143 N N . ALA B 1 134 ? 47.732 28.178 60.408 1.00 21.10 134 ALA B N 1
ATOM 2144 C CA . ALA B 1 134 ? 48.461 27.421 61.416 1.00 22.30 134 ALA B CA 1
ATOM 2145 C C . ALA B 1 134 ? 49.960 27.375 61.121 1.00 21.40 134 ALA B C 1
ATOM 2146 O O . ALA B 1 134 ? 50.746 27.000 61.984 1.00 22.54 134 ALA B O 1
ATOM 2148 N N . VAL B 1 135 ? 50.344 27.750 59.905 1.00 22.14 135 VAL B N 1
ATOM 2149 C CA . VAL B 1 135 ? 51.732 27.589 59.457 1.00 22.09 135 VAL B CA 1
ATOM 2150 C C . VAL B 1 135 ? 52.439 28.911 59.210 1.00 24.89 135 VAL B C 1
ATOM 2151 O O . VAL B 1 135 ? 51.798 29.962 59.089 1.00 24.58 135 VAL B O 1
ATOM 2155 N N . GLY B 1 136 ? 53.768 28.827 59.145 1.00 24.74 136 GLY B N 1
ATOM 2156 C CA . GLY B 1 136 ? 54.630 29.957 58.854 1.00 25.08 136 GLY B CA 1
ATOM 2157 C C . GLY B 1 136 ? 55.277 29.869 57.485 1.00 24.73 136 GLY B C 1
ATOM 2158 O O . GLY B 1 136 ? 55.993 30.786 57.087 1.00 25.35 136 GLY B O 1
ATOM 2159 N N . TYR B 1 137 ? 55.035 28.769 56.771 1.00 23.81 137 TYR B N 1
ATOM 2160 C CA . TYR B 1 137 ? 55.470 28.650 55.380 1.00 23.85 137 TYR B CA 1
ATOM 2161 C C . TYR B 1 137 ? 54.359 28.162 54.452 1.00 23.94 137 TYR B C 1
ATOM 2162 O O . TYR B 1 137 ? 53.893 27.028 54.554 1.00 23.93 137 TYR B O 1
ATOM 2171 N N . ILE B 1 138 ? 53.943 29.038 53.545 1.00 24.58 138 ILE B N 1
ATOM 2172 C CA . ILE B 1 138 ? 52.953 28.703 52.527 1.00 24.14 138 ILE B CA 1
ATOM 2173 C C . ILE B 1 138 ? 53.667 28.583 51.182 1.00 23.73 138 ILE B C 1
ATOM 2174 O O . ILE B 1 138 ? 54.213 29.557 50.661 1.00 23.82 138 ILE B O 1
ATOM 2179 N N . CYS B 1 139 ? 53.683 27.368 50.656 1.00 23.87 139 CYS B N 1
ATOM 2180 C CA . CYS B 1 139 ? 54.226 27.066 49.334 1.00 24.70 139 CYS B CA 1
ATOM 2181 C C . CYS B 1 139 ? 53.528 27.829 48.218 1.00 25.66 139 CYS B C 1
ATOM 2182 O O . CYS B 1 139 ? 52.308 27.982 48.228 1.00 26.65 139 CYS B O 1
ATOM 2185 N N . LYS B 1 140 ? 54.316 28.296 47.255 1.00 25.24 140 LYS B N 1
ATOM 2186 C CA . LYS B 1 140 ? 53.791 28.771 45.981 1.00 24.93 140 LYS B CA 1
ATOM 2187 C C . LYS B 1 140 ? 53.160 27.605 45.190 1.00 24.61 140 LYS B C 1
ATOM 2188 O O . LYS B 1 140 ? 52.188 27.803 44.462 1.00 25.21 140 LYS B O 1
ATOM 2194 N N . CYS B 1 141 ? 53.703 26.394 45.356 1.00 24.31 141 CYS B N 1
ATOM 2195 C CA . CYS B 1 141 ? 53.181 25.192 44.691 1.00 24.07 141 CYS B CA 1
ATOM 2196 C C . CYS B 1 141 ? 51.985 24.550 45.407 1.00 22.74 141 CYS B C 1
ATOM 2197 O O . CYS B 1 141 ? 51.884 24.591 46.627 1.00 23.25 141 CYS B O 1
ATOM 2200 N N . SER B 1 142 ? 51.117 23.918 44.627 1.00 23.32 142 SER B N 1
ATOM 2201 C CA . SER B 1 142 ? 49.934 23.255 45.165 1.00 22.95 142 SER B CA 1
ATOM 2202 C C . SER B 1 142 ? 50.231 21.782 45.400 1.00 23.20 142 SER B C 1
ATOM 2203 O O . SER B 1 142 ? 51.279 21.287 44.970 1.00 22.63 142 SER B O 1
ATOM 2206 N N . GLY B 1 143 ? 49.298 21.112 46.081 1.00 21.46 143 GLY B N 1
ATOM 2207 C CA . GLY B 1 143 ? 49.421 19.740 46.524 1.00 19.78 143 GLY B CA 1
ATOM 2208 C C . GLY B 1 143 ? 49.515 18.856 45.321 1.00 21.55 143 GLY B C 1
ATOM 2209 O O . GLY B 1 143 ? 48.816 19.084 44.336 1.00 20.28 143 GLY B O 1
ATOM 2210 N N . GLY B 1 144 ? 50.429 17.883 45.367 1.00 21.52 144 GLY B N 1
ATOM 2211 C CA . GLY B 1 144 ? 50.651 17.013 44.221 1.00 23.76 144 GLY B CA 1
ATOM 2212 C C . GLY B 1 144 ? 51.316 17.699 43.044 1.00 24.68 144 GLY B C 1
ATOM 2213 O O . GLY B 1 144 ? 51.445 17.107 41.977 1.00 24.24 144 GLY B O 1
ATOM 2214 N N . ARG B 1 145 ? 51.726 18.957 43.208 1.00 23.75 145 ARG B N 1
ATOM 2215 C CA A ARG B 1 145 ? 52.267 19.702 42.079 0.40 24.69 145 ARG B CA 1
ATOM 2216 C CA B ARG B 1 145 ? 52.249 19.714 42.080 0.60 25.00 145 ARG B CA 1
ATOM 2217 C C . ARG B 1 145 ? 53.534 20.481 42.444 1.00 25.33 145 ARG B C 1
ATOM 2218 O O . ARG B 1 145 ? 53.788 21.563 41.923 1.00 25.01 145 ARG B O 1
ATOM 2233 N N . GLY B 1 146 ? 54.333 19.928 43.353 1.00 24.47 146 GLY B N 1
ATOM 2234 C CA . GLY B 1 146 ? 55.620 20.523 43.663 1.00 25.24 146 GLY B CA 1
ATOM 2235 C C . GLY B 1 146 ? 55.823 21.054 45.060 1.00 25.91 146 GLY B C 1
ATOM 2236 O O . GLY B 1 146 ? 56.877 21.599 45.354 1.00 23.80 146 GLY B O 1
ATOM 2237 N N . ALA B 1 147 ? 54.822 20.884 45.916 1.00 24.26 147 ALA B N 1
ATOM 2238 C CA . ALA B 1 147 ? 54.834 21.436 47.266 1.00 22.97 147 ALA B CA 1
ATOM 2239 C C . ALA B 1 147 ? 55.831 20.725 48.177 1.00 19.98 147 ALA B C 1
ATOM 2240 O O . ALA B 1 147 ? 56.509 21.351 48.965 1.00 20.42 147 ALA B O 1
ATOM 2242 N N . ILE B 1 148 ? 55.897 19.408 48.047 1.00 21.05 148 ILE B N 1
ATOM 2243 C CA . ILE B 1 148 ? 56.830 18.572 48.744 1.00 18.52 148 ILE B CA 1
ATOM 2244 C C . ILE B 1 148 ? 58.280 18.965 48.328 1.00 20.24 148 ILE B C 1
ATOM 2245 O O . ILE B 1 148 ? 59.131 19.183 49.179 1.00 18.09 148 ILE B O 1
ATOM 2250 N N . ARG B 1 149 ? 58.510 19.093 47.023 1.00 18.67 149 ARG B N 1
ATOM 2251 C CA . ARG B 1 149 ? 59.815 19.521 46.494 1.00 19.85 149 ARG B CA 1
ATOM 2252 C C . ARG B 1 149 ? 60.161 20.910 47.003 1.00 20.13 149 ARG B C 1
ATOM 2253 O O . ARG B 1 149 ? 61.281 21.150 47.452 1.00 21.12 149 ARG B O 1
ATOM 2261 N N . GLU B 1 150 ? 59.198 21.826 46.878 1.00 20.54 150 GLU B N 1
ATOM 2262 C CA . GLU B 1 150 ? 59.354 23.210 47.341 1.00 21.17 150 GLU B CA 1
ATOM 2263 C C . GLU B 1 150 ? 59.732 23.303 48.832 1.00 21.96 150 GLU B C 1
ATOM 2264 O O . GLU B 1 150 ? 60.692 23.995 49.210 1.00 20.02 150 GLU B O 1
ATOM 2270 N N . PHE B 1 151 ? 58.998 22.564 49.653 1.00 19.83 151 PHE B N 1
ATOM 2271 C CA . PHE B 1 151 ? 59.234 22.489 51.089 1.00 19.39 151 PHE B CA 1
ATOM 2272 C C . PHE B 1 151 ? 60.582 21.828 51.427 1.00 19.63 151 PHE B C 1
ATOM 2273 O O . PHE B 1 151 ? 61.304 22.309 52.315 1.00 17.61 151 PHE B O 1
ATOM 2281 N N . ALA B 1 152 ? 60.911 20.740 50.726 1.00 18.66 152 ALA B N 1
ATOM 2282 C CA . ALA B 1 152 ? 62.219 20.066 50.877 1.00 19.29 152 ALA B CA 1
ATOM 2283 C C . ALA B 1 152 ? 63.374 21.046 50.733 1.00 17.92 152 ALA B C 1
ATOM 2284 O O . ALA B 1 152 ? 64.264 21.059 51.567 1.00 15.72 152 ALA B O 1
ATOM 2286 N N . GLU B 1 153 ? 63.327 21.876 49.686 1.00 19.31 153 GLU B N 1
ATOM 2287 C CA . GLU B 1 153 ? 64.357 22.903 49.424 1.00 20.59 153 GLU B CA 1
ATOM 2288 C C . GLU B 1 153 ? 64.376 23.987 50.499 1.00 19.00 153 GLU B C 1
ATOM 2289 O O . GLU B 1 153 ? 65.403 24.611 50.758 1.00 20.56 153 GLU B O 1
ATOM 2295 N N . HIS B 1 154 ? 63.231 24.208 51.130 1.00 17.40 154 HIS B N 1
ATOM 2296 C CA . HIS B 1 154 ? 63.158 25.085 52.278 1.00 16.49 154 HIS B CA 1
ATOM 2297 C C . HIS B 1 154 ? 63.842 24.433 53.480 1.00 15.34 154 HIS B C 1
ATOM 2298 O O . HIS B 1 154 ? 64.525 25.102 54.246 1.00 12.86 154 HIS B O 1
ATOM 2305 N N . ILE B 1 155 ? 63.684 23.120 53.622 1.00 15.52 155 ILE B N 1
ATOM 2306 C CA . ILE B 1 155 ? 64.271 22.403 54.754 1.00 15.67 155 ILE B CA 1
ATOM 2307 C C . ILE B 1 155 ? 65.791 22.378 54.633 1.00 16.60 155 ILE B C 1
ATOM 2308 O O . ILE B 1 155 ? 66.494 22.653 55.602 1.00 13.61 155 ILE B O 1
ATOM 2313 N N . PHE B 1 156 ? 66.286 22.062 53.437 1.00 15.06 156 PHE B N 1
ATOM 2314 C CA . PHE B 1 156 ? 67.733 22.043 53.191 1.00 17.08 156 PHE B CA 1
ATOM 2315 C C . PHE B 1 156 ? 68.371 23.404 53.472 1.00 16.86 156 PHE B C 1
ATOM 2316 O O . PHE B 1 156 ? 69.518 23.468 53.906 1.00 17.02 156 PHE B O 1
ATOM 2324 N N . LEU B 1 157 ? 67.633 24.489 53.230 1.00 16.56 157 LEU B N 1
ATOM 2325 C CA . LEU B 1 157 ? 68.120 25.826 53.594 1.00 18.11 157 LEU B CA 1
ATOM 2326 C C . LEU B 1 157 ? 68.311 26.010 55.102 1.00 18.83 157 LEU B C 1
ATOM 2327 O O . LEU B 1 157 ? 69.241 26.683 55.519 1.00 19.79 157 LEU B O 1
ATOM 2332 N N . LEU B 1 158 ? 67.428 25.420 55.906 1.00 21.30 158 LEU B N 1
ATOM 2333 C CA . LEU B 1 158 ? 67.562 25.437 57.367 1.00 23.74 158 LEU B CA 1
ATOM 2334 C C . LEU B 1 158 ? 68.771 24.646 57.855 1.00 23.58 158 LEU B C 1
ATOM 2335 O O . LEU B 1 158 ? 69.475 25.080 58.781 1.00 21.63 158 LEU B O 1
ATOM 2340 N N . ILE B 1 159 ? 69.001 23.481 57.248 1.00 24.22 159 ILE B N 1
ATOM 2341 C CA . ILE B 1 159 ? 70.140 22.659 57.641 1.00 26.16 159 ILE B CA 1
ATOM 2342 C C . ILE B 1 159 ? 71.456 23.349 57.249 1.00 26.51 159 ILE B C 1
ATOM 2343 O O . ILE B 1 159 ? 72.423 23.288 58.001 1.00 25.43 159 ILE B O 1
ATOM 2348 N N . GLU B 1 160 ? 71.461 24.024 56.094 1.00 27.02 160 GLU B N 1
ATOM 2349 C CA . GLU B 1 160 ? 72.581 24.875 55.665 1.00 27.55 160 GLU B CA 1
ATOM 2350 C C . GLU B 1 160 ? 72.926 25.928 56.713 1.00 28.55 160 GLU B C 1
ATOM 2351 O O . GLU B 1 160 ? 74.104 26.139 57.020 1.00 27.35 160 GLU B O 1
ATOM 2357 N N . LYS B 1 161 ? 71.892 26.581 57.247 1.00 29.77 161 LYS B N 1
ATOM 2358 C CA . LYS B 1 161 ? 72.056 27.620 58.262 1.00 32.36 161 LYS B CA 1
ATOM 2359 C C . LYS B 1 161 ? 72.746 27.081 59.515 1.00 34.86 161 LYS B C 1
ATOM 2360 O O . LYS B 1 161 ? 73.612 27.744 60.073 1.00 34.11 161 LYS B O 1
ATOM 2366 N N . VAL B 1 162 ? 72.370 25.876 59.935 1.00 38.43 162 VAL B N 1
ATOM 2367 C CA . VAL B 1 162 ? 72.999 25.206 61.077 1.00 42.60 162 VAL B CA 1
ATOM 2368 C C . VAL B 1 162 ? 74.425 24.739 60.746 1.00 43.16 162 VAL B C 1
ATOM 2369 O O . VAL B 1 162 ? 75.310 24.773 61.606 1.00 43.97 162 VAL B O 1
ATOM 2373 N N . ASN B 1 163 ? 74.637 24.313 59.502 1.00 43.93 163 ASN B N 1
ATOM 2374 C CA . ASN B 1 163 ? 75.934 23.800 59.054 1.00 45.12 163 ASN B CA 1
ATOM 2375 C C . ASN B 1 163 ? 77.002 24.876 58.873 1.00 45.44 163 ASN B C 1
ATOM 2376 O O . ASN B 1 163 ? 78.175 24.646 59.167 1.00 45.84 163 ASN B O 1
ATOM 2381 N N . ASN B 1 164 ? 76.588 26.039 58.378 1.00 45.64 164 ASN B N 1
ATOM 2382 C CA . ASN B 1 164 ? 77.493 27.158 58.146 1.00 46.76 164 ASN B CA 1
ATOM 2383 C C . ASN B 1 164 ? 77.564 28.111 59.342 1.00 47.21 164 ASN B C 1
ATOM 2384 O O . ASN B 1 164 ? 78.287 29.113 59.306 1.00 47.34 164 ASN B O 1
ATOM 2389 N N . SER B 1 165 ? 76.826 27.776 60.400 1.00 38.05 165 SER B N 1
ATOM 2390 C CA . SER B 1 165 ? 76.625 28.655 61.557 1.00 38.97 165 SER B CA 1
ATOM 2391 C C . SER B 1 165 ? 77.928 29.130 62.208 1.00 39.13 165 SER B C 1
ATOM 2392 O O . SER B 1 165 ? 78.297 30.301 62.096 1.00 40.01 165 SER B O 1
#

GO terms:
  GO:0005654 nucleoplasm (C, IDA)
  GO:0008781 N-acylneuraminate cytidylyltransferase activity (F, IDA)
  GO:0006054 N-acetylneuraminate metabolic process (P, IMP)

InterPro domains:
  IPR003329 Acylneuraminate cytidylyltransferase [PF02348] (44-274)
  IPR023214 HAD superfamily [G3DSA:3.40.50.1000] (268-432)
  IPR029044 Nucleotide-diphospho-sugar transferases [G3DSA:3.90.550.10] (40-267)
  IPR029044 Nucleotide-diphospho-sugar transferases [SSF53448] (41-264)
  IPR036412 HAD-like superfamily [SSF56784] (269-427)
  IPR050793 CMP-NeuNAc synthase [PTHR21485] (35-425)

Radius of gyration: 20.98 Å; Cα contacts (8 Å, |Δi|>4): 693; chains: 2; bounding box: 68×39×42 Å

Nearest PDB structures (foldseek):
  3ewi-assembly1_A-2  TM=9.668E-01  e=1.284E-29  Mus musculus
  3mmz-assembly1_D-2  TM=9.279E-01  e=1.311E-15  Streptomyces avermitilis MA-4680 = NBRC 14893
  3mmz-assembly1_A  TM=9.312E-01  e=2.736E-15  Streptomyces avermitilis MA-4680 = NBRC 14893
  4nav-assembly1_D  TM=9.107E-01  e=6.243E-14  Xanthomonas campestris pv. campestris str. ATCC 33913
  4hgn-assembly1_B  TM=9.147E-01  e=1.566E-13  Bacteroides thetaiotaomicron VPI-5482

Foldseek 3Di:
DAAAEEEEEVAWAQWVNDWDADPVDPIDTAFDPLLLVLLVVCVVVRHAYAYEECADDDPVNVVVSVSPHHYDYVDPQVVVVVVVVCVVVVHDLLNYEYEDAEPSCQVNQQRHNAYEYEQNGDPSRRVRHPYYHPHIHSGNRNSRVSVVSVVVVVVVD/DAAEEEEECQWAQFVNDWDADPVGDIDTDADPLLLVLLVVCVVVRHAYAYEECDPPDDPVPVVRVSPHHYDYNDQQPLVVVVVVQVVVVHDQLNYEYEDAEPSCLSSQLRHNAYEYEQRGDPNSVVSHDYYHPHIHSGCNNNRVSVVVVVVVVVVVVD

CATH classification: 3.40.50.1000

B-factor: mean 24.08, std 7.73, range [2.0, 59.6]

Secondary structure (DSSP, 8-state):
----EEEEEIIIIIS-S--B--SS---EEEEEHHHHHHHHHHHHTT-EEEEE-SS---HHHHHTT-----EE-S-S-HHHHHHHHHHHTT--GGGEEEE--SGGGHHHHHHSSEEEE-TT--HHHHTT-SEE-SSPTTTTHHHHHHHHHHHHHHHH-/---EEEEEIIIIIS-SEEEEETT--EE----HHHHHHHHHHHHTT-EEEEE-SS---TTTTGGG-----EE-S-S-HHHHHHHHHHHTT--GGGEEEE--SGGGHHHHHHSSEEEE-TT--HHHHHT-SEE-SSPTTTTHHHHHHHHHHHHHHHHH--

Organism: Mus musculus (NCBI:txid10090)